Protein AF-A0A5B9QKS2-F1 (afdb_monomer)

Solvent-accessible surface area (backbone atoms only — not comparable to full-atom values): 16688 Å² total; per-residue (Å²): 134,86,84,87,85,91,84,91,89,84,86,89,92,81,67,73,74,62,50,60,62,51,49,58,59,48,53,62,52,48,55,56,52,52,51,52,52,51,53,55,52,51,51,56,53,56,58,60,70,71,67,71,75,74,74,79,70,80,70,85,58,66,50,71,68,55,51,29,37,68,62,39,48,95,36,53,29,68,69,48,40,52,54,51,54,52,52,52,50,47,53,57,47,54,50,49,34,73,76,52,72,55,50,71,70,50,49,50,53,38,55,52,27,42,53,45,41,55,48,54,51,51,56,54,48,47,59,50,52,52,55,40,68,75,40,43,78,42,77,83,55,48,64,57,52,56,61,69,46,44,64,58,40,51,42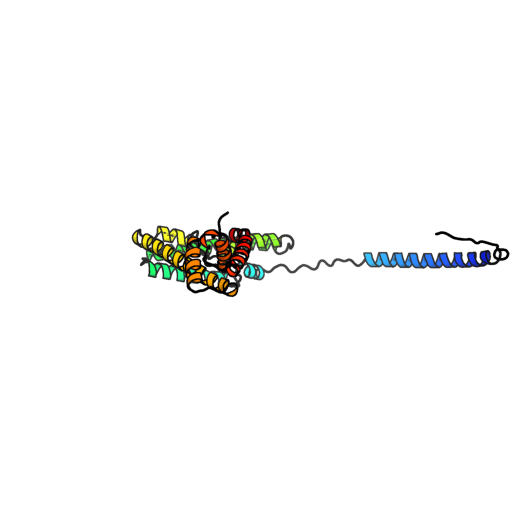,60,73,75,42,72,74,38,86,86,24,50,28,41,49,45,45,72,67,64,45,51,77,67,42,45,53,50,53,51,54,52,50,51,56,50,21,52,54,43,29,56,49,51,50,54,54,43,48,59,62,47,42,77,79,44,84,67,55,74,67,42,48,51,54,52,47,59,54,47,57,75,60,47,58,76,49,84,70,93,52,98,56,53,56,57,53,46,34,30,40,55,47,68,57,56,73,81,80,46,62,88,60,50,56,74,69,52,42,60,48,48,53,56,48,18,57,54,12,60,71,37,51,70,58,36,39,75,69,69,75,46,81,135

Organism: NCBI:txid980254

Secondary structure (DSSP, 8-state):
-------------S-HHHHHHHHHHHHHHHHHHHHHHHHHHHHHHHHHHTT-------PPPPPHHHHHHHHHGGG-SHHHHHHHHHHHHHHHHHHHHHHHT--HHHHHHHHHHHHHHHHHHHHHHHHHHHHHHHHTT-TTTHHHHHHHHHHHHHHHHH-TTSTTSHHHHHHHHHS-HHHHHHHHHHHHHHHHHHHHHHHHHHHHHHHTTS---HHHHHHHHHHHHHH--------TTHHHHHHHHHTTS-HHHHTTTS-HHHHHHHHHHHHHHHHTHHHHHHTTSS--

Foldseek 3Di:
DDDDDDDDDDDDDDPPPVCVVVVVVVVVVVVVVVVVVVVVVVVVVVVVVPPPPVVVPQPDFDDLLNVQCLQVPVLSGDVSLLVVLLVVLVVVLVVLCVQQVDDPVLSVLLNVQSVVLSVVLVVLVVVLSVVCVVCRRPPVCVVVSSVSSVVSSLCVVQPSCACPGSSNVSVCVSDDPVSNVSVVVVLQVVLLVVLLVLLVVLLVVLCVQAPADPQLSVLVSVQLSVQRPSPSTPDPCSNLVSLCSLLVDDLVSCVVSDDPVNSVSSVVSNVVSVVCPVVCCVSVNDDD

Sequence (288 aa):
MKPNPIASLANAGVATTFVATVARRWAQRGLHALASVATCLATLFIANVAYSEVVARAQPAISERQFDSWMFQTAQNEAGCRKRLAAQLGVLLDEAVRDHDLTESQQQQLQLAGRGDVKRYFDQVAIRRDRFNELRYDRQKMNEIFQDIQPLQQRLNQGLFDEQSLFHKVLQQTLTDQQRKSYQREAELRAERRAVAAVRVAMVEFEHMIPLTHEQRERLSALLLKYAPPAKIASGYLKYLMHYRMSQIDESEIDGLFDEAQHEAFKKYAQQGRGYIAFLRQQGLIDE

pLDDT: mean 85.61, std 17.68, range [36.59, 98.62]

Mean predicted aligned error: 10.6 Å

Radius of gyration: 38.59 Å; Cα contacts (8 Å, |Δi|>4): 186; chains: 1; bounding box: 65×106×85 Å

Structure (mmCIF, N/CA/C/O backbone):
data_AF-A0A5B9QKS2-F1
#
_entry.id   AF-A0A5B9QKS2-F1
#
loop_
_atom_site.group_PDB
_atom_site.id
_atom_site.type_symbol
_atom_site.label_atom_id
_atom_site.label_alt_id
_atom_site.label_comp_id
_atom_site.label_asym_id
_atom_site.label_entity_id
_atom_site.label_seq_id
_atom_site.pdbx_PDB_ins_code
_atom_site.Cartn_x
_atom_site.Cartn_y
_atom_site.Cartn_z
_atom_site.occupancy
_atom_site.B_iso_or_equiv
_atom_site.auth_seq_id
_atom_site.auth_comp_id
_atom_site.auth_asym_id
_atom_site.auth_atom_id
_atom_site.pdbx_PDB_model_num
ATOM 1 N N . MET A 1 1 ? -45.599 -71.156 -9.611 1.00 36.59 1 MET A N 1
ATOM 2 C CA . MET A 1 1 ? -45.872 -72.463 -10.256 1.00 36.59 1 MET A CA 1
ATOM 3 C C . MET A 1 1 ? -45.107 -72.545 -11.578 1.00 36.59 1 MET A C 1
ATOM 5 O O . MET A 1 1 ? -44.802 -71.503 -12.139 1.00 36.59 1 MET A O 1
ATOM 9 N N . LYS A 1 2 ? -44.787 -73.758 -12.047 1.00 43.81 2 LYS A N 1
ATOM 10 C CA . LYS A 1 2 ? -44.460 -74.091 -13.460 1.00 43.81 2 LYS A CA 1
ATOM 11 C C . LYS A 1 2 ? -45.801 -74.313 -14.230 1.00 43.81 2 LYS A C 1
ATOM 13 O O . LYS A 1 2 ? -46.794 -74.443 -13.511 1.00 43.81 2 LYS A O 1
ATOM 18 N N . PRO A 1 3 ? -45.893 -74.385 -15.588 1.00 46.91 3 PRO A N 1
ATOM 19 C CA . PRO A 1 3 ? -44.881 -74.967 -16.488 1.00 46.91 3 PRO A CA 1
ATOM 20 C C . PRO A 1 3 ? -44.687 -74.380 -17.919 1.00 46.91 3 PRO A C 1
ATOM 22 O O . PRO A 1 3 ? -45.352 -73.451 -18.357 1.00 46.91 3 PRO A O 1
ATOM 25 N N . ASN A 1 4 ? -43.730 -75.014 -18.612 1.00 45.09 4 ASN A N 1
ATOM 26 C CA . ASN A 1 4 ? -43.465 -75.110 -20.070 1.00 45.09 4 ASN A CA 1
ATOM 27 C C . ASN A 1 4 ? -44.588 -75.933 -20.796 1.00 45.09 4 ASN A C 1
ATOM 29 O O . ASN A 1 4 ? -45.398 -76.477 -20.037 1.00 45.09 4 ASN A O 1
ATOM 33 N N . PRO A 1 5 ? -44.659 -76.147 -22.156 1.00 56.19 5 PRO A N 1
ATOM 34 C CA . PRO A 1 5 ? -43.577 -76.770 -22.979 1.00 56.19 5 PRO A CA 1
ATOM 35 C C . PRO A 1 5 ? -43.542 -76.622 -24.553 1.00 56.19 5 PRO A C 1
ATOM 37 O O . PRO A 1 5 ? -44.471 -76.117 -25.165 1.00 56.19 5 PRO A O 1
ATOM 40 N N . ILE A 1 6 ? -42.442 -77.129 -25.172 1.00 42.03 6 ILE A N 1
ATOM 41 C CA . ILE A 1 6 ? -42.246 -77.935 -26.440 1.00 42.03 6 ILE A CA 1
ATOM 42 C C . ILE A 1 6 ? -43.207 -77.689 -27.647 1.00 42.03 6 ILE A C 1
ATOM 44 O O . ILE A 1 6 ? -44.414 -77.792 -27.481 1.00 42.03 6 ILE A O 1
ATOM 48 N N . ALA A 1 7 ? -42.764 -77.427 -28.899 1.00 41.84 7 ALA A N 1
ATOM 49 C CA . ALA A 1 7 ? -42.033 -78.310 -29.862 1.00 41.84 7 ALA A CA 1
ATOM 50 C C . ALA A 1 7 ? -41.128 -77.520 -30.884 1.00 41.84 7 ALA A C 1
ATOM 52 O O . ALA A 1 7 ? -41.032 -76.307 -30.736 1.00 41.84 7 ALA A O 1
ATOM 53 N N . SER A 1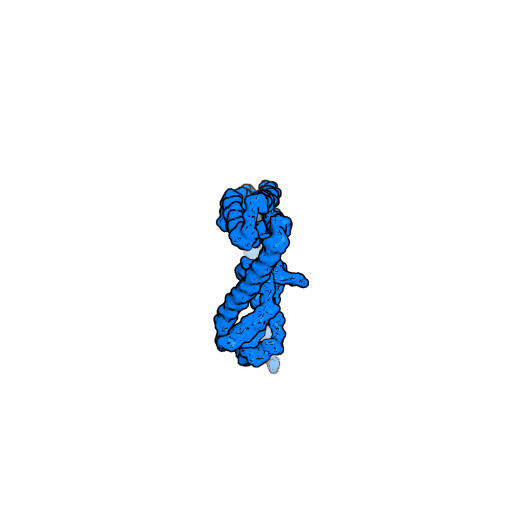 8 ? -40.333 -78.033 -31.862 1.00 41.44 8 SER A N 1
ATOM 54 C CA . SER A 1 8 ? -40.223 -79.305 -32.655 1.00 41.44 8 SER A CA 1
ATOM 55 C C . SER A 1 8 ? -41.269 -79.445 -33.806 1.00 41.44 8 SER A C 1
ATOM 57 O O . SER A 1 8 ? -42.393 -79.011 -33.591 1.00 41.44 8 SER A O 1
ATOM 59 N N . LEU A 1 9 ? -41.069 -79.951 -35.054 1.00 40.62 9 LEU A N 1
ATOM 60 C CA . LEU A 1 9 ? -40.010 -80.526 -35.963 1.00 40.62 9 LEU A CA 1
ATOM 61 C C . LEU A 1 9 ? -40.551 -80.386 -37.446 1.00 40.62 9 LEU A C 1
ATOM 63 O O . LEU A 1 9 ? -41.729 -80.071 -37.577 1.00 40.62 9 LEU A O 1
ATOM 67 N N . ALA A 1 10 ? -39.923 -80.666 -38.616 1.00 43.66 10 ALA A N 1
ATOM 68 C CA . ALA A 1 10 ? -38.542 -80.742 -39.165 1.00 43.66 10 ALA A CA 1
ATOM 69 C C . ALA A 1 10 ? -38.567 -80.963 -40.727 1.00 43.66 10 ALA A C 1
ATOM 71 O O . ALA A 1 10 ? -39.633 -81.225 -41.273 1.00 43.66 10 ALA A O 1
ATOM 72 N N . ASN A 1 11 ? -37.397 -80.950 -41.410 1.00 46.69 11 ASN A N 1
ATOM 73 C CA . ASN A 1 11 ? -37.109 -81.233 -42.855 1.00 46.69 11 ASN A CA 1
ATOM 74 C C . ASN A 1 11 ? -37.693 -80.259 -43.921 1.00 46.69 11 ASN A C 1
ATOM 76 O O . ASN A 1 11 ? -38.823 -79.814 -43.797 1.00 46.69 11 ASN A O 1
ATOM 80 N N . ALA A 1 12 ? -37.006 -79.783 -44.980 1.00 45.06 12 ALA A N 1
ATOM 81 C CA . ALA A 1 12 ? -35.846 -80.202 -45.807 1.00 45.06 12 ALA A CA 1
ATOM 82 C C . ALA A 1 12 ? -36.175 -81.153 -46.987 1.00 45.06 12 ALA A C 1
ATOM 84 O O . ALA A 1 12 ? -36.818 -82.176 -46.788 1.00 45.06 12 ALA A O 1
ATOM 85 N N . GLY A 1 13 ? -35.702 -80.836 -48.213 1.00 44.88 13 GLY A N 1
ATOM 86 C CA . GLY A 1 13 ? -35.860 -81.743 -49.371 1.00 44.88 13 GLY A CA 1
ATOM 87 C C . GLY A 1 13 ? -35.518 -81.257 -50.799 1.00 44.88 13 GLY A C 1
ATOM 88 O O . GLY A 1 13 ? -35.236 -82.106 -51.634 1.00 44.88 13 GLY A O 1
ATOM 89 N N . VAL A 1 14 ? -35.523 -79.948 -51.125 1.00 49.78 14 VAL A N 1
ATOM 90 C CA . VAL A 1 14 ? -35.455 -79.484 -52.550 1.00 49.78 14 VAL A CA 1
ATOM 91 C C . VAL A 1 14 ? -34.399 -78.388 -52.836 1.00 49.78 14 VAL A C 1
ATOM 93 O O . VAL A 1 14 ? -34.196 -77.981 -53.975 1.00 49.78 14 VAL A O 1
ATOM 96 N N . ALA A 1 15 ? -33.689 -77.881 -51.824 1.00 51.97 15 ALA A N 1
ATOM 97 C CA . ALA A 1 15 ? -32.910 -76.637 -51.949 1.00 51.97 15 ALA A CA 1
ATOM 98 C C . ALA A 1 15 ? -31.537 -76.750 -52.660 1.00 51.97 15 ALA A C 1
ATOM 100 O O . ALA A 1 15 ? -30.933 -75.730 -52.998 1.00 51.97 15 ALA A O 1
ATOM 101 N N . THR A 1 16 ? -31.005 -77.955 -52.871 1.00 53.62 16 THR A N 1
ATOM 102 C CA . THR A 1 16 ? -29.564 -78.175 -53.114 1.00 53.62 16 THR A CA 1
ATOM 103 C C . THR A 1 16 ? -29.048 -77.660 -54.463 1.00 53.62 16 THR A C 1
ATOM 105 O O . THR A 1 16 ? -27.949 -77.109 -54.525 1.00 53.62 16 THR A O 1
ATOM 108 N N . THR A 1 17 ? -29.819 -77.792 -55.546 1.00 52.75 17 THR A N 1
ATOM 109 C CA . THR A 1 17 ? -29.323 -77.511 -56.911 1.00 52.75 17 THR A CA 1
ATOM 110 C C . THR A 1 17 ? -29.354 -76.023 -57.283 1.00 52.75 17 THR A C 1
ATOM 112 O O . THR A 1 17 ? -28.527 -75.561 -58.068 1.00 52.75 17 THR A O 1
ATOM 115 N N . PHE A 1 18 ? -30.277 -75.243 -56.710 1.00 55.69 18 PHE A N 1
ATOM 116 C CA . PHE A 1 18 ? -30.412 -73.812 -57.019 1.00 55.69 18 PHE A CA 1
ATOM 117 C C . PHE A 1 18 ? -29.340 -72.968 -56.309 1.00 55.69 18 PHE A C 1
ATOM 119 O O . PHE A 1 18 ? -28.757 -72.057 -56.903 1.00 55.69 18 PHE A O 1
ATOM 126 N N . VAL A 1 19 ? -29.017 -73.320 -55.057 1.00 55.06 19 VAL A N 1
ATOM 127 C CA . VAL A 1 19 ? -28.039 -72.605 -54.218 1.00 55.06 19 VAL A CA 1
ATOM 128 C C . VAL A 1 19 ? -26.643 -72.577 -54.853 1.00 55.06 19 VAL A C 1
ATOM 130 O O . VAL A 1 19 ? -25.999 -71.530 -54.840 1.00 55.06 19 VAL A O 1
ATOM 133 N N . ALA A 1 20 ? -26.188 -73.669 -55.478 1.00 56.50 20 ALA A N 1
ATOM 134 C CA . ALA A 1 20 ? -24.851 -73.749 -56.079 1.00 56.50 20 ALA A CA 1
ATOM 135 C C . ALA A 1 20 ? -24.623 -72.721 -57.211 1.00 56.50 20 ALA A C 1
ATOM 137 O O . ALA A 1 20 ? -23.571 -72.076 -57.279 1.00 56.50 20 ALA A O 1
ATOM 138 N N . THR A 1 21 ? -25.622 -72.524 -58.076 1.00 55.75 21 THR A N 1
ATOM 139 C CA . THR A 1 21 ? -25.552 -71.565 -59.192 1.00 55.75 21 THR A CA 1
ATOM 140 C C . THR A 1 21 ? -25.641 -70.117 -58.710 1.00 55.75 21 THR A C 1
ATOM 142 O O . THR A 1 21 ? -24.932 -69.246 -59.222 1.00 55.75 21 THR A O 1
ATOM 145 N N . VAL A 1 22 ? -26.463 -69.853 -57.688 1.00 57.94 22 VAL A N 1
ATOM 146 C CA . VAL A 1 22 ? -26.553 -68.529 -57.055 1.00 57.94 22 VAL A CA 1
ATOM 147 C C . VAL A 1 22 ? -25.236 -68.180 -56.349 1.00 57.94 22 VAL A C 1
ATOM 149 O O . VAL A 1 22 ? -24.701 -67.092 -56.570 1.00 57.94 22 VAL A O 1
ATOM 152 N N . ALA A 1 23 ? -24.659 -69.113 -55.585 1.00 56.38 23 ALA A N 1
ATOM 153 C CA . ALA A 1 23 ? -23.425 -68.903 -54.827 1.00 56.38 23 ALA A CA 1
ATOM 154 C C . ALA A 1 23 ? -22.240 -68.475 -55.713 1.00 56.38 23 ALA A C 1
ATOM 156 O O . ALA A 1 23 ? -21.544 -67.518 -55.374 1.00 56.38 23 ALA A O 1
ATOM 157 N N . ARG A 1 24 ? -22.041 -69.101 -56.886 1.00 56.91 24 ARG A N 1
ATOM 158 C CA . ARG A 1 24 ? -20.963 -68.700 -57.818 1.00 56.91 24 ARG A CA 1
ATOM 159 C C . ARG A 1 24 ? -21.129 -67.267 -58.343 1.00 56.91 24 ARG A C 1
ATOM 161 O O . ARG A 1 24 ? -20.146 -66.530 -58.403 1.00 56.91 24 ARG A O 1
ATOM 168 N N . ARG A 1 25 ? -22.357 -66.841 -58.670 1.00 56.81 25 ARG A N 1
ATOM 169 C CA . ARG A 1 25 ? -22.631 -65.458 -59.119 1.00 56.81 25 ARG A CA 1
ATOM 170 C C . ARG A 1 25 ? -22.483 -64.423 -57.999 1.00 56.81 25 ARG A C 1
ATOM 172 O O . ARG A 1 25 ? -22.071 -63.299 -58.283 1.00 56.81 25 ARG A O 1
ATOM 179 N N . TRP A 1 26 ? -22.769 -64.788 -56.749 1.00 55.62 26 TRP A N 1
ATOM 180 C CA . TRP A 1 26 ? -22.495 -63.927 -55.593 1.00 55.62 26 TRP A CA 1
ATOM 181 C C . TRP A 1 26 ? -20.996 -63.816 -55.294 1.00 55.62 26 TRP A C 1
ATOM 183 O O . TRP A 1 26 ? -20.513 -62.704 -55.102 1.00 55.62 26 TRP A O 1
ATOM 193 N N . ALA A 1 27 ? -20.239 -64.918 -55.350 1.00 56.94 27 ALA A N 1
ATOM 194 C CA . ALA A 1 27 ? -18.794 -64.911 -55.105 1.00 56.94 27 ALA A CA 1
ATOM 195 C C . ALA A 1 27 ? -18.030 -63.979 -56.068 1.00 56.94 27 ALA A C 1
ATOM 197 O O . ALA A 1 27 ? -17.244 -63.144 -55.620 1.00 56.94 27 ALA A O 1
ATOM 198 N N . GLN A 1 28 ? -18.307 -64.048 -57.379 1.00 56.44 28 GLN A N 1
ATOM 199 C CA . GLN A 1 28 ? -17.668 -63.151 -58.355 1.00 56.44 28 GLN A CA 1
ATOM 200 C C . GLN A 1 28 ? -18.046 -61.674 -58.153 1.00 56.44 28 GLN A C 1
ATOM 202 O O . GLN A 1 28 ? -17.193 -60.804 -58.309 1.00 56.44 28 GLN A O 1
ATOM 207 N N . ARG A 1 29 ? -19.295 -61.362 -57.775 1.00 55.97 29 ARG A N 1
ATOM 208 C CA . ARG A 1 29 ? -19.704 -59.970 -57.505 1.00 55.97 29 ARG A CA 1
ATOM 209 C C . ARG A 1 29 ? -19.127 -59.429 -56.193 1.00 55.97 29 ARG A C 1
ATOM 211 O O . ARG A 1 29 ? -18.728 -58.268 -56.154 1.00 55.97 29 ARG A O 1
ATOM 218 N N . GLY A 1 30 ? -19.020 -60.264 -55.159 1.00 55.62 30 GLY A N 1
ATOM 219 C CA . GLY A 1 30 ? -18.420 -59.896 -53.874 1.00 55.62 30 GLY A CA 1
ATOM 220 C C . GLY A 1 30 ? -16.944 -59.509 -53.991 1.00 55.62 30 GLY A C 1
ATOM 221 O O . GLY A 1 30 ? -16.542 -58.487 -53.443 1.00 55.62 30 GLY A O 1
ATOM 222 N N . LEU A 1 31 ? -16.154 -60.262 -54.764 1.00 53.59 31 LEU A N 1
ATOM 223 C CA . LEU A 1 31 ? -14.726 -59.980 -54.970 1.00 53.59 31 LEU A CA 1
ATOM 224 C C . LEU A 1 31 ? -14.468 -58.609 -55.620 1.00 53.59 31 LEU A C 1
ATOM 226 O O . LEU A 1 31 ? -13.621 -57.860 -55.137 1.00 53.59 31 LEU A O 1
ATOM 230 N N . HIS A 1 32 ? -15.228 -58.234 -56.655 1.00 52.47 32 HIS A N 1
ATOM 231 C CA . HIS A 1 32 ? -15.089 -56.908 -57.273 1.00 52.47 32 HIS A CA 1
ATOM 232 C C . HIS A 1 32 ? -15.596 -55.769 -56.372 1.00 52.47 32 HIS A C 1
ATOM 234 O O . HIS A 1 32 ? -14.988 -54.699 -56.349 1.00 52.47 32 HIS A O 1
ATOM 240 N N . ALA A 1 33 ? -16.665 -55.991 -55.598 1.00 54.38 33 ALA A N 1
ATOM 241 C CA . ALA A 1 33 ? -17.167 -54.998 -54.647 1.00 54.38 33 ALA A CA 1
ATOM 242 C C . ALA A 1 33 ? -16.167 -54.728 -53.506 1.00 54.38 33 ALA A C 1
ATOM 244 O O . ALA A 1 33 ? -15.885 -53.572 -53.197 1.00 54.38 33 ALA A O 1
ATOM 245 N N . LEU A 1 34 ? -15.585 -55.782 -52.923 1.00 51.22 34 LEU A N 1
ATOM 246 C CA . LEU A 1 34 ? -14.592 -55.663 -51.851 1.00 51.22 34 LEU A CA 1
ATOM 247 C C . LEU A 1 34 ? -13.286 -55.021 -52.337 1.00 51.22 34 LEU A C 1
ATOM 249 O O . LEU A 1 34 ? -12.741 -54.175 -51.633 1.00 51.22 34 LEU A O 1
ATOM 253 N N . ALA A 1 35 ? -12.823 -55.354 -53.548 1.00 53.78 35 ALA A N 1
ATOM 254 C CA . ALA A 1 35 ? -11.665 -54.695 -54.152 1.00 53.78 35 ALA A CA 1
ATOM 255 C C . ALA A 1 35 ? -11.899 -53.183 -54.326 1.00 53.78 35 ALA A C 1
ATOM 257 O O . ALA A 1 35 ? -11.070 -52.385 -53.896 1.00 53.78 35 ALA A O 1
ATOM 258 N N . SER A 1 36 ? -13.057 -52.787 -54.872 1.00 54.53 36 SER A N 1
ATOM 259 C CA . SER A 1 36 ? -13.436 -51.376 -55.047 1.00 54.53 36 SER A CA 1
ATOM 260 C C . SER A 1 36 ? -13.441 -50.602 -53.720 1.00 54.53 36 SER A C 1
ATOM 262 O O . SER A 1 36 ? -12.798 -49.558 -53.602 1.00 54.53 36 SER A O 1
ATOM 264 N N . VAL A 1 37 ? -14.087 -51.149 -52.682 1.00 55.91 37 VAL A N 1
ATOM 265 C CA . VAL A 1 37 ? -14.148 -50.514 -51.353 1.00 55.91 37 VAL A CA 1
ATOM 266 C C . VAL A 1 37 ? -12.760 -50.411 -50.712 1.00 55.91 37 VAL A C 1
ATOM 268 O O . VAL A 1 37 ? -12.429 -49.365 -50.155 1.00 55.91 37 VAL A O 1
ATOM 271 N N . ALA A 1 38 ? -11.918 -51.444 -50.828 1.00 56.16 38 ALA A N 1
ATOM 272 C CA . ALA A 1 38 ? -10.551 -51.411 -50.310 1.00 56.16 38 ALA A CA 1
ATOM 273 C C . ALA A 1 38 ? -9.690 -50.338 -51.003 1.00 56.16 38 ALA A C 1
ATOM 275 O O . ALA A 1 38 ? -8.974 -49.601 -50.325 1.00 56.16 38 ALA A O 1
ATOM 276 N N . THR A 1 39 ? -9.793 -50.190 -52.330 1.00 52.81 39 THR A N 1
ATOM 277 C CA . THR A 1 39 ? -9.071 -49.139 -53.067 1.00 52.81 39 THR A CA 1
ATOM 278 C C . THR A 1 39 ? -9.557 -47.738 -52.685 1.00 52.81 39 THR A C 1
ATOM 280 O O . THR A 1 39 ? -8.727 -46.863 -52.449 1.00 52.81 39 THR A O 1
ATOM 283 N N . CYS A 1 40 ? -10.871 -47.520 -52.547 1.00 52.12 40 CYS A N 1
ATOM 284 C CA . CYS A 1 40 ? -11.420 -46.230 -52.109 1.00 52.12 40 CYS A CA 1
ATOM 285 C C . CYS A 1 40 ? -11.041 -45.866 -50.663 1.00 52.12 40 CYS A C 1
ATOM 287 O O . CYS A 1 40 ? -10.771 -44.702 -50.377 1.00 52.12 40 CYS A O 1
ATOM 289 N N . LEU A 1 41 ? -10.989 -46.836 -49.744 1.00 49.53 41 LEU A N 1
ATOM 290 C CA . LEU A 1 41 ? -10.539 -46.586 -48.371 1.00 49.53 41 LEU A CA 1
ATOM 291 C C . LEU A 1 41 ? -9.035 -46.282 -48.309 1.00 49.53 41 LEU A C 1
ATOM 293 O O . LEU A 1 41 ? -8.632 -45.385 -47.571 1.00 49.53 41 LEU A O 1
ATOM 297 N N . ALA A 1 42 ? -8.214 -46.961 -49.117 1.00 52.00 42 ALA A N 1
ATOM 298 C CA . ALA A 1 42 ? -6.784 -46.675 -49.211 1.00 52.00 42 ALA A CA 1
ATOM 299 C C . ALA A 1 42 ? -6.510 -45.255 -49.743 1.00 52.00 42 ALA A C 1
ATOM 301 O O . ALA A 1 42 ? -5.694 -44.534 -49.166 1.00 52.00 42 ALA A O 1
ATOM 302 N N . THR A 1 43 ? -7.217 -44.808 -50.790 1.00 50.41 43 THR A N 1
ATOM 303 C CA . THR A 1 43 ? -7.055 -43.439 -51.309 1.00 50.41 43 THR A CA 1
ATOM 304 C C . THR A 1 43 ? -7.582 -42.377 -50.344 1.00 50.41 43 THR A C 1
ATOM 306 O O . THR A 1 43 ? -6.937 -41.341 -50.195 1.00 50.41 43 THR A O 1
ATOM 309 N N . LEU A 1 44 ? -8.677 -42.636 -49.616 1.00 47.88 44 LEU A N 1
ATOM 310 C CA . LEU A 1 44 ? -9.174 -41.737 -48.563 1.00 47.88 44 LEU A CA 1
ATOM 311 C C . LEU A 1 44 ? -8.218 -41.616 -47.365 1.00 47.88 44 LEU A C 1
ATOM 313 O O . LEU A 1 44 ? -8.134 -40.542 -46.766 1.00 47.88 44 LEU A O 1
ATOM 317 N N . PHE A 1 45 ? -7.469 -42.670 -47.024 1.00 46.84 45 PHE A N 1
ATOM 318 C CA . PHE A 1 45 ? -6.438 -42.591 -45.984 1.00 46.84 45 PHE A CA 1
ATOM 319 C C . PHE A 1 45 ? -5.217 -41.787 -46.453 1.00 46.84 45 PHE A C 1
ATOM 321 O O . PHE A 1 45 ? -4.771 -40.883 -45.749 1.00 46.84 45 PHE A O 1
ATOM 328 N N . ILE A 1 46 ? -4.719 -42.052 -47.666 1.00 50.22 46 ILE A N 1
ATOM 329 C CA . ILE A 1 46 ? -3.570 -41.330 -48.241 1.00 50.22 46 ILE A CA 1
ATOM 330 C C . ILE A 1 46 ? -3.893 -39.834 -48.424 1.00 50.22 46 ILE A C 1
ATOM 332 O O . ILE A 1 46 ? -3.064 -38.986 -48.096 1.00 50.22 46 ILE A O 1
ATOM 336 N N . ALA A 1 47 ? -5.111 -39.494 -48.860 1.00 48.97 47 ALA A N 1
ATOM 337 C CA . ALA A 1 47 ? -5.546 -38.106 -49.024 1.00 48.97 47 ALA A CA 1
ATOM 338 C C . ALA A 1 47 ? -5.614 -37.317 -47.699 1.00 48.97 47 ALA A C 1
ATOM 340 O O . ALA A 1 47 ? -5.324 -36.123 -47.694 1.00 48.97 47 ALA A O 1
ATOM 341 N N . ASN A 1 48 ? -5.954 -37.964 -46.576 1.00 49.91 48 ASN A N 1
ATOM 342 C CA . ASN A 1 48 ? -5.991 -37.304 -45.263 1.00 49.91 48 ASN A CA 1
ATOM 343 C C . ASN A 1 48 ? -4.595 -37.086 -44.656 1.00 49.91 48 ASN A C 1
ATOM 345 O O . ASN A 1 48 ? -4.379 -36.085 -43.978 1.00 49.91 48 ASN A O 1
ATOM 349 N N . VAL A 1 49 ? -3.633 -37.980 -44.914 1.00 52.62 49 VAL A N 1
ATOM 350 C CA . VAL A 1 49 ? -2.250 -37.832 -44.415 1.00 52.62 49 VAL A CA 1
ATOM 351 C C . VAL A 1 49 ? -1.500 -36.697 -45.132 1.00 52.62 49 VAL A C 1
ATOM 353 O O . VAL A 1 49 ? -0.607 -36.086 -44.552 1.00 52.62 49 VAL A O 1
ATOM 356 N N . ALA A 1 50 ? -1.882 -36.366 -46.368 1.00 52.00 50 ALA A N 1
ATOM 357 C CA . ALA A 1 50 ? -1.200 -35.363 -47.190 1.00 52.00 50 ALA A CA 1
ATOM 358 C C . ALA A 1 50 ? -1.543 -33.891 -46.866 1.00 52.00 50 ALA A C 1
ATOM 360 O O . ALA A 1 50 ? -0.892 -33.002 -47.407 1.00 52.00 50 ALA A O 1
ATOM 361 N N . TYR A 1 51 ? -2.546 -33.612 -46.021 1.00 52.50 51 TYR A N 1
ATOM 362 C CA . TYR A 1 51 ? -3.082 -32.250 -45.827 1.00 52.50 51 TYR A CA 1
ATOM 363 C C . TYR A 1 51 ? -2.880 -31.634 -44.434 1.00 52.50 51 TYR A C 1
ATOM 365 O O . TYR A 1 51 ? -3.460 -30.593 -44.126 1.00 52.50 51 TYR A O 1
ATOM 373 N N . SER A 1 52 ? -1.994 -32.206 -43.613 1.00 56.31 52 SER A N 1
ATOM 374 C CA . SER A 1 52 ? -1.476 -31.544 -42.409 1.00 56.31 52 SER A CA 1
ATOM 375 C C . SER A 1 52 ? -0.127 -30.856 -42.655 1.00 56.31 52 SER A C 1
ATOM 377 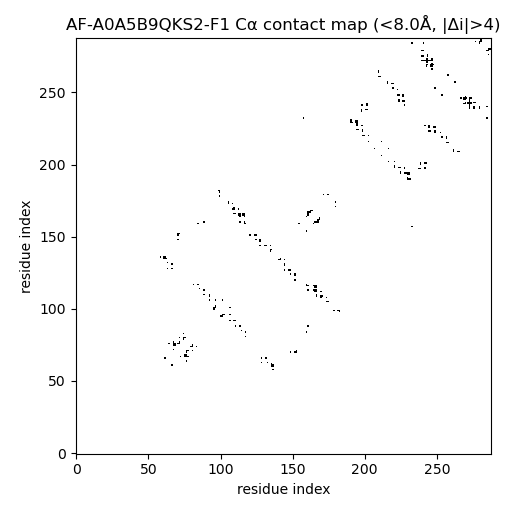O O . SER A 1 52 ? 0.798 -30.995 -41.851 1.00 56.31 52 SER A O 1
ATOM 379 N N . GLU A 1 53 ? -0.014 -30.066 -43.730 1.00 60.34 53 GLU A N 1
ATOM 380 C CA . GLU A 1 53 ? 0.934 -28.948 -43.725 1.00 60.34 53 GLU A CA 1
ATOM 381 C C . GLU A 1 53 ? 0.489 -27.973 -42.630 1.00 60.34 53 GLU A C 1
ATOM 383 O O . GLU A 1 53 ? -0.345 -27.086 -42.832 1.00 60.34 53 GLU A O 1
ATOM 388 N N . VAL A 1 54 ? 1.031 -28.162 -41.425 1.00 61.78 54 VAL A N 1
ATOM 389 C CA . VAL A 1 54 ? 0.887 -27.210 -40.327 1.00 61.78 54 VAL A CA 1
ATOM 390 C C . VAL A 1 54 ? 1.704 -25.980 -40.704 1.00 61.78 54 VAL A C 1
ATOM 392 O O . VAL A 1 54 ? 2.857 -25.834 -40.303 1.00 61.78 54 VAL A O 1
ATOM 395 N N . VAL A 1 55 ? 1.098 -25.100 -41.508 1.00 68.94 55 VAL A N 1
ATOM 396 C CA . VAL A 1 55 ? 1.640 -23.781 -41.835 1.00 68.94 55 VAL A CA 1
ATOM 397 C C . VAL A 1 55 ? 1.909 -23.083 -40.511 1.00 68.94 55 VAL A C 1
ATOM 399 O O . VAL A 1 55 ? 0.980 -22.643 -39.827 1.00 68.94 55 VAL A O 1
ATOM 402 N N . ALA A 1 56 ? 3.186 -23.030 -40.133 1.00 71.62 56 ALA A N 1
ATOM 403 C CA . ALA A 1 56 ? 3.655 -22.491 -38.869 1.00 71.62 56 ALA A CA 1
ATOM 404 C C . ALA A 1 56 ? 3.477 -20.969 -38.878 1.00 71.62 56 ALA A C 1
ATOM 406 O O . ALA A 1 56 ? 4.413 -20.210 -39.118 1.00 71.62 56 ALA A O 1
ATOM 407 N N . ARG A 1 57 ? 2.231 -20.525 -38.667 1.00 76.44 57 ARG A N 1
ATOM 408 C CA . ARG A 1 57 ? 1.848 -19.114 -38.609 1.00 76.44 57 ARG A CA 1
ATOM 409 C C . ARG A 1 57 ? 2.711 -18.446 -37.550 1.00 76.44 57 ARG A C 1
ATOM 411 O O . ARG A 1 57 ? 2.496 -18.682 -36.360 1.00 76.44 57 ARG A O 1
ATOM 418 N N . ALA A 1 58 ? 3.668 -17.634 -38.000 1.00 77.19 58 ALA A N 1
ATOM 419 C CA . ALA A 1 58 ? 4.548 -16.858 -37.142 1.00 77.19 58 ALA A CA 1
ATOM 420 C C . ALA A 1 58 ? 3.682 -16.094 -36.136 1.00 77.19 58 ALA A C 1
ATOM 422 O O . ALA A 1 58 ? 2.897 -15.218 -36.507 1.00 77.19 58 ALA A O 1
ATOM 423 N N . GLN A 1 59 ? 3.736 -16.514 -34.873 1.00 78.31 59 GLN A N 1
ATOM 424 C CA . GLN A 1 59 ? 2.832 -15.981 -33.868 1.00 78.31 59 GLN A CA 1
ATOM 425 C C . GLN A 1 59 ? 3.243 -14.533 -33.582 1.00 78.31 59 GLN A C 1
ATOM 427 O O . GLN A 1 59 ? 4.439 -14.272 -33.442 1.00 78.31 59 GLN A O 1
ATOM 432 N N . PRO A 1 60 ? 2.292 -13.582 -33.515 1.00 83.50 60 PRO A N 1
ATOM 433 C CA . PRO A 1 60 ? 2.632 -12.184 -33.304 1.00 83.50 60 PRO A CA 1
ATOM 434 C C . PRO A 1 60 ? 3.364 -12.042 -31.969 1.00 83.50 60 PRO A C 1
ATOM 436 O O . PRO A 1 60 ? 2.826 -12.403 -30.918 1.00 83.50 60 PRO A O 1
ATOM 439 N N . ALA A 1 61 ? 4.601 -11.551 -32.044 1.00 90.50 61 ALA A N 1
ATOM 440 C CA . ALA A 1 61 ? 5.427 -11.271 -30.882 1.00 90.50 61 ALA A CA 1
ATOM 441 C C . ALA A 1 61 ? 4.771 -10.185 -30.025 1.00 90.50 61 ALA A C 1
ATOM 443 O O . ALA A 1 61 ? 4.127 -9.263 -30.536 1.00 90.50 61 ALA A O 1
ATOM 444 N N . ILE A 1 62 ? 4.941 -10.288 -28.712 1.00 92.25 62 ILE A N 1
ATOM 445 C CA . ILE A 1 62 ? 4.365 -9.313 -27.789 1.00 92.25 62 ILE A CA 1
ATOM 446 C C . ILE A 1 62 ? 5.168 -8.013 -27.906 1.00 92.25 62 ILE A C 1
ATOM 448 O O . ILE A 1 62 ? 6.393 -8.017 -27.807 1.00 92.25 62 ILE A O 1
ATOM 452 N N . SER A 1 63 ? 4.482 -6.896 -28.155 1.00 95.50 63 SER A N 1
ATOM 453 C CA . SER A 1 63 ? 5.140 -5.594 -28.316 1.00 95.50 63 SER A CA 1
ATOM 454 C C . SER A 1 63 ? 5.605 -5.011 -26.978 1.00 95.50 63 SER A C 1
ATOM 456 O O . SER A 1 63 ? 4.986 -5.235 -25.939 1.00 95.50 63 SER A O 1
ATOM 458 N N . GLU A 1 64 ? 6.638 -4.170 -27.004 1.00 96.00 64 GLU A N 1
ATOM 459 C CA . GLU A 1 64 ? 7.114 -3.435 -25.820 1.00 96.00 64 GLU A CA 1
ATOM 460 C C . GLU A 1 64 ? 6.023 -2.527 -25.220 1.00 96.00 64 GLU A C 1
ATOM 462 O O . GLU A 1 64 ? 5.918 -2.402 -24.004 1.00 96.00 64 GLU A O 1
ATOM 467 N N . ARG A 1 65 ? 5.111 -1.993 -26.049 1.00 96.31 65 ARG A N 1
ATOM 468 C CA . ARG A 1 65 ? 3.913 -1.270 -25.582 1.00 96.31 65 ARG A CA 1
ATOM 469 C C . ARG A 1 65 ? 2.976 -2.157 -24.750 1.00 96.31 65 ARG A C 1
ATOM 471 O O . ARG A 1 65 ? 2.316 -1.660 -23.840 1.00 96.31 65 ARG A O 1
ATOM 478 N N . GLN A 1 66 ? 2.907 -3.456 -25.046 1.00 95.19 66 GLN A N 1
ATOM 479 C CA . GLN A 1 66 ? 2.114 -4.406 -24.267 1.00 95.19 66 GLN A CA 1
ATOM 480 C C . GLN A 1 66 ? 2.772 -4.683 -22.907 1.00 95.19 66 GLN A C 1
ATOM 482 O O . GLN A 1 66 ? 2.066 -4.657 -21.898 1.00 95.19 66 GLN A O 1
ATOM 487 N N . PHE A 1 67 ? 4.103 -4.840 -22.863 1.00 96.38 67 PHE A N 1
ATOM 488 C CA . PHE A 1 67 ? 4.870 -4.905 -21.610 1.00 96.38 67 PHE A CA 1
ATOM 489 C C . PHE A 1 67 ? 4.650 -3.650 -20.752 1.00 96.38 67 PHE A C 1
ATOM 491 O O . PHE A 1 67 ? 4.282 -3.770 -19.586 1.00 96.38 67 PHE A O 1
ATOM 498 N N . ASP A 1 68 ? 4.764 -2.451 -21.333 1.00 97.44 68 ASP A N 1
ATOM 499 C CA . ASP A 1 68 ? 4.508 -1.183 -20.634 1.00 97.44 68 ASP A CA 1
ATOM 500 C C . ASP A 1 68 ? 3.074 -1.104 -20.078 1.00 97.44 68 ASP A C 1
ATOM 502 O O . ASP A 1 68 ? 2.873 -0.666 -18.944 1.00 97.44 68 ASP A O 1
ATOM 506 N N . SER A 1 69 ? 2.074 -1.588 -20.826 1.00 95.69 69 SER A N 1
ATOM 507 C CA . SER A 1 69 ? 0.682 -1.619 -20.351 1.00 95.69 69 SER A CA 1
ATOM 508 C C . SER A 1 69 ? 0.475 -2.565 -19.160 1.00 95.69 69 SER A C 1
ATOM 510 O O . SER A 1 69 ? -0.296 -2.246 -18.253 1.00 95.69 69 SER A O 1
ATOM 512 N N . TRP A 1 70 ? 1.198 -3.692 -19.112 1.00 95.12 70 TRP A N 1
ATOM 513 C CA . TRP A 1 70 ? 1.204 -4.587 -17.955 1.00 95.12 70 TRP A CA 1
ATOM 514 C C . TRP A 1 70 ? 1.951 -3.957 -16.776 1.00 95.12 70 TRP A C 1
ATOM 516 O O . TRP A 1 70 ? 1.440 -3.959 -15.658 1.00 95.12 70 TRP A O 1
ATOM 526 N N . MET A 1 71 ? 3.138 -3.396 -17.012 1.00 97.06 71 MET A N 1
ATOM 527 C CA . MET A 1 71 ? 4.014 -2.856 -15.970 1.00 97.06 71 MET A CA 1
ATOM 528 C C . MET A 1 71 ? 3.423 -1.616 -15.284 1.00 97.06 71 MET A C 1
ATOM 530 O O . MET A 1 71 ? 3.476 -1.496 -14.062 1.00 97.06 71 MET A O 1
ATOM 534 N N . PHE A 1 72 ? 2.846 -0.691 -16.057 1.00 96.38 72 PHE A N 1
ATOM 535 C CA . PHE A 1 72 ? 2.451 0.635 -15.566 1.00 96.38 72 PHE A CA 1
ATOM 536 C C . PHE A 1 72 ? 0.941 0.830 -15.400 1.00 96.38 72 PHE A C 1
ATOM 538 O O . PHE A 1 72 ? 0.529 1.825 -14.797 1.00 96.38 72 PHE A O 1
ATOM 545 N N . GLN A 1 73 ? 0.121 -0.109 -15.888 1.00 91.62 73 GLN A N 1
ATOM 546 C CA . GLN A 1 73 ? -1.331 -0.167 -15.686 1.00 91.62 73 GLN A CA 1
ATOM 547 C C . GLN A 1 73 ? -2.010 1.198 -15.943 1.00 91.62 73 GLN A C 1
ATOM 549 O O . GLN A 1 73 ? -2.069 1.675 -17.077 1.00 91.62 73 GLN A O 1
ATOM 554 N N . THR A 1 74 ? -2.471 1.872 -14.885 1.00 90.56 74 THR A N 1
ATOM 555 C CA . THR A 1 74 ? -3.153 3.177 -14.931 1.00 90.56 74 THR A CA 1
ATOM 556 C C . THR A 1 74 ? -2.303 4.331 -15.472 1.00 90.56 74 THR A C 1
ATOM 558 O O . THR A 1 74 ? -2.863 5.335 -15.903 1.00 90.56 74 THR A O 1
ATOM 561 N N . ALA A 1 75 ? -0.972 4.214 -15.485 1.00 93.56 75 ALA A N 1
ATOM 562 C CA . ALA A 1 75 ? -0.072 5.235 -16.028 1.00 93.56 75 ALA A CA 1
ATOM 563 C C . ALA A 1 75 ? 0.258 5.055 -17.528 1.00 93.56 75 ALA A C 1
ATOM 565 O O . ALA A 1 75 ? 0.954 5.898 -18.090 1.00 93.56 75 ALA A O 1
ATOM 566 N N . GLN A 1 76 ? -0.261 3.997 -18.172 1.00 89.81 76 GLN A N 1
ATOM 567 C CA . GLN A 1 76 ? -0.151 3.639 -19.602 1.00 89.81 76 GLN A CA 1
ATOM 568 C C . GLN A 1 76 ? 1.255 3.357 -20.169 1.00 89.81 76 GLN A C 1
ATOM 570 O O . GLN A 1 76 ? 1.375 2.517 -21.057 1.00 89.81 76 GLN A O 1
ATOM 575 N N . ASN A 1 77 ? 2.293 4.066 -19.724 1.00 96.06 77 ASN A N 1
ATOM 576 C CA . ASN A 1 77 ? 3.676 3.928 -20.182 1.00 96.06 77 ASN A CA 1
ATOM 577 C C . ASN A 1 77 ? 4.674 4.466 -19.141 1.00 96.06 77 ASN A C 1
ATOM 579 O O . ASN A 1 77 ? 4.300 5.138 -18.173 1.00 96.06 77 ASN A O 1
ATOM 583 N N . GLU A 1 78 ? 5.960 4.208 -19.375 1.00 97.38 78 GLU A N 1
ATOM 584 C CA . GLU A 1 78 ? 7.055 4.644 -18.506 1.00 97.38 78 GLU A CA 1
ATOM 585 C C . GLU A 1 78 ? 7.065 6.159 -18.221 1.00 97.38 78 GLU A C 1
ATOM 587 O O . GLU A 1 78 ? 7.221 6.566 -17.068 1.00 97.38 78 GLU A O 1
ATOM 592 N N . ALA A 1 79 ? 6.879 7.011 -19.234 1.00 97.69 79 ALA A N 1
ATOM 593 C CA . ALA A 1 79 ? 6.944 8.466 -19.069 1.00 97.69 79 ALA A CA 1
ATOM 594 C C . ALA A 1 79 ? 5.783 9.003 -18.212 1.00 97.69 79 ALA A C 1
ATOM 596 O O . ALA A 1 79 ? 5.991 9.845 -17.331 1.00 97.69 79 ALA A O 1
ATOM 597 N N . GLY A 1 80 ? 4.575 8.464 -18.405 1.00 97.44 80 GLY A N 1
ATOM 598 C CA . GLY A 1 80 ? 3.419 8.724 -17.545 1.00 97.44 80 GLY A CA 1
ATOM 599 C C . GLY A 1 80 ? 3.668 8.285 -16.100 1.00 97.44 80 GLY A C 1
ATOM 600 O O . GLY A 1 80 ? 3.386 9.037 -15.164 1.00 97.44 80 GLY A O 1
ATOM 601 N N . CYS A 1 81 ? 4.282 7.114 -15.905 1.00 97.75 81 CYS A N 1
ATOM 602 C CA . CYS A 1 81 ? 4.632 6.611 -14.578 1.00 97.75 81 CYS A CA 1
ATOM 603 C C . CYS A 1 81 ? 5.694 7.484 -13.886 1.00 97.75 81 CYS A C 1
ATOM 605 O O . CYS A 1 81 ? 5.538 7.819 -12.711 1.00 97.75 81 CYS A O 1
ATOM 607 N N . ARG A 1 82 ? 6.737 7.919 -14.610 1.00 98.06 82 ARG A N 1
ATOM 608 C CA . ARG A 1 82 ? 7.753 8.864 -14.108 1.00 98.06 82 ARG A CA 1
ATOM 609 C C . ARG A 1 82 ? 7.121 10.194 -13.686 1.00 98.06 82 ARG A C 1
ATOM 611 O O . ARG A 1 82 ? 7.411 10.672 -12.592 1.00 98.06 82 ARG A O 1
ATOM 618 N N . LYS A 1 83 ? 6.210 10.755 -14.495 1.00 97.81 83 LYS A N 1
ATOM 619 C CA . LYS A 1 83 ? 5.475 11.989 -14.157 1.00 97.81 83 LYS A CA 1
ATOM 620 C C . LYS A 1 83 ? 4.608 11.819 -12.902 1.00 97.81 83 LYS A C 1
ATOM 622 O O . LYS A 1 83 ? 4.617 12.700 -12.046 1.00 97.81 83 LYS A O 1
ATOM 627 N N . ARG A 1 84 ? 3.903 10.687 -12.758 1.00 97.12 84 ARG A N 1
ATOM 628 C CA . ARG A 1 84 ? 3.093 10.379 -11.563 1.00 97.12 84 ARG A CA 1
ATOM 629 C C . ARG A 1 84 ? 3.950 10.292 -10.299 1.00 97.12 84 ARG A C 1
ATOM 631 O O . ARG A 1 84 ? 3.620 10.928 -9.306 1.00 97.12 84 ARG A O 1
ATOM 638 N N . LEU A 1 85 ? 5.057 9.551 -10.354 1.00 97.31 85 LEU A N 1
ATOM 639 C CA . LEU A 1 85 ? 5.968 9.380 -9.217 1.00 97.31 85 LEU A CA 1
ATOM 640 C C . LEU A 1 85 ? 6.646 10.699 -8.811 1.00 97.31 85 LEU A C 1
ATOM 642 O O . LEU A 1 85 ? 6.805 10.957 -7.622 1.00 97.31 85 LEU A O 1
ATOM 646 N N . ALA A 1 86 ? 6.989 11.562 -9.774 1.00 98.00 86 ALA A N 1
ATOM 647 C CA . ALA A 1 86 ? 7.518 12.896 -9.490 1.00 98.00 86 ALA A CA 1
ATOM 648 C C . ALA A 1 86 ? 6.484 13.803 -8.795 1.00 98.00 86 ALA A C 1
ATOM 650 O O . ALA A 1 86 ? 6.828 14.497 -7.843 1.00 98.00 86 ALA A O 1
ATOM 651 N N . ALA A 1 87 ? 5.214 13.759 -9.217 1.00 97.56 87 ALA A N 1
ATOM 652 C CA . ALA A 1 87 ? 4.136 14.497 -8.555 1.00 97.56 87 ALA A CA 1
ATOM 653 C C . ALA A 1 87 ? 3.859 13.974 -7.131 1.00 97.56 87 ALA A C 1
ATOM 655 O O . ALA A 1 87 ? 3.671 14.768 -6.215 1.00 97.56 87 ALA A O 1
ATOM 656 N N . GLN A 1 88 ? 3.897 12.651 -6.926 1.00 97.12 88 GLN A N 1
ATOM 657 C CA . GLN A 1 88 ? 3.775 12.038 -5.596 1.00 97.12 88 GLN A CA 1
ATOM 658 C C . GLN A 1 88 ? 4.930 12.437 -4.664 1.00 97.12 88 GLN A C 1
ATOM 660 O O . GLN A 1 88 ? 4.687 12.728 -3.498 1.00 97.12 88 GLN A O 1
ATOM 665 N N . LEU A 1 89 ? 6.166 12.508 -5.175 1.00 98.25 89 LEU A N 1
ATOM 666 C CA . LEU A 1 89 ? 7.315 13.006 -4.412 1.00 98.25 89 LEU A CA 1
ATOM 667 C C . LEU A 1 89 ? 7.169 14.490 -4.038 1.00 98.25 89 LEU A C 1
ATOM 669 O O . LEU A 1 89 ? 7.569 14.867 -2.943 1.00 98.25 89 LEU A O 1
ATOM 673 N N . GLY A 1 90 ? 6.585 15.309 -4.920 1.00 98.06 90 GLY A N 1
ATOM 674 C CA . GLY A 1 90 ? 6.243 16.703 -4.620 1.00 98.06 90 GLY A CA 1
ATOM 675 C C . GLY A 1 90 ? 5.299 16.806 -3.423 1.00 98.06 90 GLY A C 1
ATOM 676 O O . GLY A 1 90 ? 5.673 17.380 -2.410 1.00 98.06 90 GLY A O 1
ATOM 677 N N . VAL A 1 91 ? 4.142 16.134 -3.485 1.00 97.75 91 VAL A N 1
ATOM 678 C CA . VAL A 1 91 ? 3.151 16.136 -2.390 1.00 97.75 91 VAL A CA 1
ATOM 679 C C . VAL A 1 91 ? 3.756 15.667 -1.061 1.00 97.75 91 VAL A C 1
ATOM 681 O O . VAL A 1 91 ? 3.532 16.304 -0.039 1.00 97.75 91 VAL A O 1
ATOM 684 N N . LEU A 1 92 ? 4.559 14.597 -1.061 1.00 96.56 92 LEU A N 1
ATOM 685 C CA . LEU A 1 92 ? 5.209 14.097 0.159 1.00 96.56 92 LEU A CA 1
ATOM 686 C C . LEU A 1 92 ? 6.268 15.057 0.723 1.00 96.56 92 LEU A C 1
ATOM 688 O O . LEU A 1 92 ? 6.502 15.062 1.931 1.00 96.56 92 LEU A O 1
ATOM 692 N N . LEU A 1 93 ? 6.919 15.852 -0.131 1.00 97.81 93 LEU A N 1
ATOM 693 C CA . LEU A 1 93 ? 7.845 16.895 0.300 1.00 97.81 93 LEU A CA 1
ATOM 694 C C . LEU A 1 93 ? 7.080 18.104 0.856 1.00 97.81 93 LEU A C 1
ATOM 696 O O . LEU A 1 93 ? 7.425 18.575 1.933 1.00 97.81 93 LEU A O 1
ATOM 700 N N . ASP A 1 94 ? 6.019 18.548 0.179 1.00 97.88 94 ASP A N 1
ATOM 701 C CA . ASP A 1 94 ? 5.164 19.662 0.609 1.00 97.88 94 ASP A CA 1
ATOM 702 C C . ASP A 1 94 ? 4.481 19.364 1.960 1.00 97.88 94 ASP A C 1
ATOM 704 O O . ASP A 1 94 ? 4.427 20.228 2.836 1.00 97.88 94 ASP A O 1
ATOM 708 N N . GLU A 1 95 ? 4.009 18.125 2.165 1.00 95.56 95 GLU A N 1
ATOM 709 C CA . GLU A 1 95 ? 3.510 17.643 3.460 1.00 95.56 95 GLU A CA 1
ATOM 710 C C . GLU A 1 95 ? 4.604 17.695 4.534 1.00 95.56 95 GLU A C 1
ATOM 712 O O . GLU A 1 95 ? 4.408 18.323 5.571 1.00 95.56 95 GLU A O 1
ATOM 717 N N . ALA A 1 96 ? 5.778 17.106 4.280 1.00 95.06 96 ALA A N 1
ATOM 718 C CA . ALA A 1 96 ? 6.861 17.071 5.263 1.00 95.06 96 ALA A CA 1
ATOM 719 C C . ALA A 1 96 ? 7.411 18.470 5.608 1.00 95.06 96 ALA A C 1
ATOM 721 O O . ALA A 1 96 ? 7.788 18.707 6.753 1.00 95.06 96 ALA A O 1
ATOM 722 N N . VAL A 1 97 ? 7.434 19.404 4.647 1.00 96.94 97 VAL A N 1
ATOM 723 C CA . VAL A 1 97 ? 7.799 20.815 4.865 1.00 96.94 97 VAL A CA 1
ATOM 724 C C . VAL A 1 97 ? 6.786 21.504 5.772 1.00 96.94 97 VAL A C 1
ATOM 726 O O . VAL A 1 97 ? 7.190 22.114 6.759 1.00 96.94 97 VAL A O 1
ATOM 729 N N . ARG A 1 98 ? 5.489 21.391 5.455 1.00 95.62 98 ARG A N 1
ATOM 730 C CA . ARG A 1 98 ? 4.394 22.020 6.208 1.00 95.62 98 ARG A CA 1
ATOM 731 C C . ARG A 1 98 ? 4.277 21.477 7.632 1.00 95.62 98 ARG A C 1
ATOM 733 O O . ARG A 1 98 ? 3.978 22.240 8.543 1.00 95.62 98 ARG A O 1
ATOM 740 N N . ASP A 1 99 ? 4.478 20.175 7.808 1.00 94.12 99 ASP A N 1
ATOM 741 C CA . ASP A 1 99 ? 4.209 19.502 9.078 1.00 94.12 99 ASP A CA 1
ATOM 742 C C . ASP A 1 99 ? 5.425 19.546 10.034 1.00 94.12 99 ASP A C 1
ATOM 744 O O . ASP A 1 99 ? 5.267 19.302 11.232 1.00 94.12 99 ASP A O 1
ATOM 748 N N . HIS A 1 100 ? 6.641 19.862 9.550 1.00 94.81 100 HIS A N 1
ATOM 749 C CA . HIS A 1 100 ? 7.882 19.823 10.354 1.00 94.81 100 HIS A CA 1
ATOM 750 C C . HIS A 1 100 ? 8.847 21.017 10.194 1.00 94.81 100 HIS A C 1
ATOM 752 O O . HIS A 1 100 ? 9.964 20.934 10.709 1.00 94.81 100 HIS A O 1
ATOM 758 N N . ASP A 1 101 ? 8.488 22.093 9.487 1.00 95.12 101 ASP A N 1
ATOM 759 C CA . ASP A 1 101 ? 9.349 23.276 9.273 1.00 95.12 101 ASP A CA 1
ATOM 760 C C . ASP A 1 101 ? 10.743 22.927 8.694 1.00 95.12 101 ASP A C 1
ATOM 762 O O . ASP A 1 101 ? 11.794 23.292 9.230 1.00 95.12 101 ASP A O 1
ATOM 766 N N . LEU A 1 102 ? 10.779 22.148 7.606 1.00 97.19 102 LEU A N 1
ATOM 767 C CA . LEU A 1 102 ? 12.042 21.669 7.028 1.00 97.19 102 LEU A CA 1
ATOM 768 C C . LEU A 1 102 ? 12.855 22.783 6.361 1.00 97.19 102 LEU A C 1
ATOM 770 O O . LEU A 1 102 ? 12.388 23.446 5.434 1.00 97.19 102 LEU A O 1
ATOM 774 N N . THR A 1 103 ? 14.128 22.895 6.738 1.00 97.81 103 THR A N 1
ATOM 775 C CA . THR A 1 103 ? 15.103 23.770 6.067 1.00 97.81 103 THR A CA 1
ATOM 776 C C . THR A 1 103 ? 15.385 23.321 4.629 1.00 97.81 103 THR A C 1
ATOM 778 O O . THR A 1 103 ? 15.301 22.135 4.306 1.00 97.81 103 THR A O 1
ATOM 781 N N . GLU A 1 104 ? 15.805 24.245 3.759 1.00 98.06 104 GLU A N 1
ATOM 782 C CA . GLU A 1 104 ? 16.111 23.956 2.345 1.00 98.06 104 GLU A CA 1
ATOM 783 C C . GLU A 1 104 ? 17.108 22.796 2.161 1.00 98.06 104 GLU A C 1
ATOM 785 O O . GLU A 1 104 ? 16.950 21.971 1.263 1.00 98.06 104 GLU A O 1
ATOM 790 N N . SER A 1 105 ? 18.106 22.680 3.045 1.00 98.12 105 SER A N 1
ATOM 791 C CA . SER A 1 105 ? 19.083 21.582 3.031 1.00 98.12 105 SER A CA 1
ATOM 792 C C . SER A 1 105 ? 18.424 20.219 3.300 1.00 98.12 105 SER A C 1
ATOM 794 O O . SER A 1 105 ? 18.659 19.254 2.569 1.00 98.12 105 SER A O 1
ATOM 796 N N . GLN A 1 106 ? 17.523 20.149 4.289 1.00 98.25 106 GLN A N 1
ATOM 797 C CA . GLN A 1 106 ? 16.728 18.949 4.579 1.00 98.25 106 GLN A CA 1
ATOM 798 C C . GLN A 1 106 ? 15.821 18.593 3.385 1.00 98.25 106 GLN A C 1
ATOM 800 O O . GLN A 1 106 ? 15.746 17.430 2.986 1.00 98.25 106 GLN A O 1
ATOM 805 N N . GLN A 1 107 ? 15.194 19.593 2.755 1.00 98.50 107 GLN A N 1
ATOM 806 C CA . GLN A 1 107 ? 14.356 19.400 1.565 1.00 98.50 107 GLN A CA 1
ATOM 807 C C . GLN A 1 107 ? 15.149 18.857 0.364 1.00 98.50 107 GLN A C 1
ATOM 809 O O . GLN A 1 107 ? 14.691 17.938 -0.318 1.00 98.50 107 GLN A O 1
ATOM 814 N N . GLN A 1 108 ? 16.356 19.376 0.113 1.00 98.38 108 GLN A N 1
ATOM 815 C CA . GLN A 1 108 ? 17.229 18.910 -0.971 1.00 98.38 108 GLN A CA 1
ATOM 816 C C . GLN A 1 108 ? 17.682 17.455 -0.761 1.00 98.38 108 GLN A C 1
ATOM 818 O O . GLN A 1 108 ? 17.668 16.670 -1.714 1.00 98.38 108 GLN A O 1
ATOM 823 N N . GLN A 1 109 ? 18.016 17.065 0.476 1.00 98.50 109 GLN A N 1
ATOM 824 C CA . GLN A 1 109 ? 18.338 15.673 0.823 1.00 98.50 109 GLN A CA 1
ATOM 825 C C . GLN A 1 109 ? 17.159 14.731 0.535 1.00 98.50 109 GLN A C 1
ATOM 827 O O . GLN A 1 109 ? 17.336 13.706 -0.127 1.00 98.50 109 GLN A O 1
ATOM 832 N N . LEU A 1 110 ? 15.948 15.106 0.961 1.00 98.44 110 LEU A N 1
ATOM 833 C CA . LEU A 1 110 ? 14.719 14.351 0.699 1.00 98.44 110 LEU A CA 1
ATOM 834 C C . LEU A 1 110 ? 14.409 14.231 -0.797 1.00 98.44 110 LEU A C 1
ATOM 836 O O . LEU A 1 110 ? 14.125 13.137 -1.290 1.00 98.44 110 LEU A O 1
ATOM 840 N N . GLN A 1 111 ? 14.506 15.332 -1.544 1.00 98.50 111 GLN A N 1
ATOM 841 C CA . GLN A 1 111 ? 14.257 15.327 -2.984 1.00 98.50 111 GLN A CA 1
ATOM 842 C C . GLN A 1 111 ? 15.258 14.421 -3.722 1.00 98.50 111 GLN A C 1
ATOM 844 O O . GLN A 1 111 ? 14.867 13.672 -4.622 1.00 98.50 111 GLN A O 1
ATOM 849 N N . LEU A 1 112 ? 16.537 14.436 -3.329 1.00 98.62 112 LEU A N 1
ATOM 850 C CA . LEU A 1 112 ? 17.557 13.542 -3.879 1.00 98.62 112 LEU A CA 1
ATOM 851 C C . LEU A 1 112 ? 17.271 12.071 -3.532 1.00 98.62 112 LEU A C 1
ATOM 853 O O . LEU A 1 112 ? 17.343 11.215 -4.416 1.00 98.62 112 LEU A O 1
ATOM 857 N N . ALA A 1 113 ? 16.887 11.783 -2.287 1.00 98.50 113 ALA A N 1
ATOM 858 C CA . ALA A 1 113 ? 16.537 10.442 -1.821 1.00 98.50 113 ALA A CA 1
ATOM 859 C C . ALA A 1 113 ? 15.350 9.847 -2.601 1.00 98.50 113 ALA A C 1
ATOM 861 O O . ALA A 1 113 ? 15.455 8.746 -3.146 1.00 98.50 113 ALA A O 1
ATOM 862 N N . GLY A 1 114 ? 14.261 10.609 -2.753 1.00 98.19 114 GLY A N 1
ATOM 863 C CA . GLY A 1 114 ? 13.089 10.194 -3.529 1.00 98.19 114 GLY A CA 1
ATOM 864 C C . GLY A 1 114 ? 13.380 10.027 -5.024 1.00 98.19 114 GLY A C 1
ATOM 865 O O . GLY A 1 114 ? 12.943 9.052 -5.637 1.00 98.19 114 GLY A O 1
ATOM 866 N N . ARG A 1 115 ? 14.199 10.907 -5.621 1.00 98.50 115 ARG A N 1
ATOM 867 C CA . ARG A 1 115 ? 14.710 10.711 -6.994 1.00 98.50 115 ARG A CA 1
ATOM 868 C C . ARG A 1 115 ? 15.558 9.437 -7.108 1.00 98.50 115 ARG A C 1
ATOM 870 O O . ARG A 1 115 ? 15.499 8.766 -8.139 1.00 98.50 115 ARG A O 1
ATOM 877 N N . GLY A 1 116 ? 16.290 9.081 -6.052 1.00 98.50 116 GLY A N 1
ATOM 878 C CA . GLY A 1 116 ? 17.019 7.822 -5.918 1.00 98.50 116 GLY A CA 1
ATOM 879 C C . GLY A 1 116 ? 16.106 6.595 -5.960 1.00 98.50 116 GLY A C 1
ATOM 880 O O . GLY A 1 116 ? 16.367 5.681 -6.739 1.00 98.50 116 GLY A O 1
ATOM 881 N N . ASP A 1 117 ? 15.006 6.577 -5.203 1.00 98.62 117 ASP A N 1
ATOM 882 C CA . ASP A 1 117 ? 14.040 5.467 -5.247 1.00 98.62 117 ASP A CA 1
ATOM 883 C C . ASP A 1 117 ? 13.345 5.337 -6.602 1.00 98.62 117 ASP A C 1
ATOM 885 O O . ASP A 1 117 ? 13.229 4.223 -7.120 1.00 98.62 117 ASP A O 1
ATOM 889 N N . VAL A 1 118 ? 12.962 6.462 -7.217 1.00 98.31 118 VAL A N 1
ATOM 890 C CA . VAL A 1 118 ? 12.430 6.480 -8.588 1.00 98.31 118 VAL A CA 1
ATOM 891 C C . VAL A 1 118 ? 13.445 5.883 -9.562 1.00 98.31 118 VAL A C 1
ATOM 893 O O . VAL A 1 118 ? 13.075 5.017 -10.354 1.00 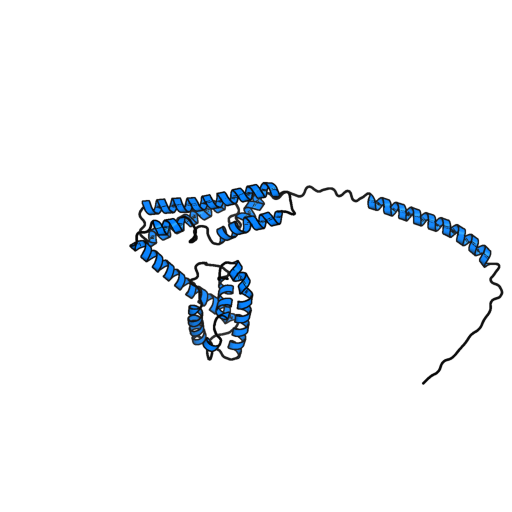98.31 118 VAL A O 1
ATOM 896 N N . LYS A 1 119 ? 14.729 6.267 -9.490 1.00 98.38 119 LYS A N 1
ATOM 897 C CA . LYS A 1 119 ? 15.769 5.664 -10.339 1.00 98.38 119 LYS A CA 1
ATOM 898 C C . LYS A 1 119 ? 15.875 4.154 -10.097 1.00 98.38 119 LYS A C 1
ATOM 900 O O . LYS A 1 119 ? 15.723 3.397 -11.048 1.00 98.38 119 LYS A O 1
ATOM 905 N N . ARG A 1 120 ? 16.043 3.720 -8.841 1.00 98.38 120 ARG A N 1
ATOM 906 C CA . ARG A 1 120 ? 16.187 2.300 -8.457 1.00 98.38 120 ARG A CA 1
ATOM 907 C C . ARG A 1 120 ? 15.022 1.438 -8.947 1.00 98.38 120 ARG A C 1
ATOM 909 O O . ARG A 1 120 ? 15.241 0.304 -9.359 1.00 98.38 120 ARG A O 1
ATOM 916 N N . TYR A 1 121 ? 13.797 1.963 -8.919 1.00 98.31 121 TYR A N 1
ATOM 917 C CA . TYR A 1 121 ? 12.625 1.279 -9.464 1.00 98.31 121 TYR A CA 1
ATOM 918 C C . TYR A 1 121 ? 12.721 1.094 -10.986 1.00 98.31 121 TYR A C 1
ATOM 920 O O . TYR A 1 121 ? 12.550 -0.018 -11.479 1.00 98.31 121 TYR A O 1
ATOM 928 N N . PHE A 1 122 ? 13.049 2.146 -11.741 1.00 98.44 122 PHE A N 1
ATOM 929 C CA . PHE A 1 122 ? 13.184 2.026 -13.196 1.00 98.44 122 PHE A CA 1
ATOM 930 C C . PHE A 1 122 ? 14.420 1.228 -13.634 1.00 98.44 122 PHE A C 1
ATOM 932 O O . PHE A 1 122 ? 14.351 0.555 -14.657 1.00 98.44 122 PHE A O 1
ATOM 939 N N . ASP A 1 123 ? 15.497 1.217 -12.845 1.00 98.56 123 ASP A N 1
ATOM 940 C CA . ASP A 1 123 ? 16.638 0.314 -13.046 1.00 98.56 123 ASP A CA 1
ATOM 941 C C . ASP A 1 123 ? 16.188 -1.160 -12.957 1.00 98.56 123 ASP A C 1
ATOM 943 O O . ASP A 1 123 ? 16.564 -1.984 -13.788 1.00 98.56 123 ASP A O 1
ATOM 947 N N . GLN A 1 124 ? 15.320 -1.493 -11.991 1.00 98.31 124 GLN A N 1
ATOM 948 C CA . GLN A 1 124 ? 14.728 -2.832 -11.871 1.00 98.31 124 GLN A CA 1
ATOM 949 C C . GLN A 1 124 ? 13.781 -3.157 -13.038 1.00 98.31 124 GLN A C 1
ATOM 951 O O . GLN A 1 124 ? 13.827 -4.274 -13.556 1.00 98.31 124 GLN A O 1
ATOM 956 N N . VAL A 1 125 ? 12.957 -2.198 -13.483 1.00 98.06 125 VAL A N 1
ATOM 957 C CA . VAL A 1 125 ? 12.068 -2.376 -14.648 1.00 98.06 125 VAL A CA 1
ATOM 958 C C . VAL A 1 125 ? 12.861 -2.598 -15.940 1.00 98.06 125 VAL A C 1
ATOM 960 O O . VAL A 1 125 ? 12.466 -3.452 -16.728 1.00 98.06 125 VAL A O 1
ATOM 963 N N . ALA A 1 126 ? 13.981 -1.897 -16.148 1.00 98.31 126 ALA A N 1
ATOM 964 C CA . ALA A 1 126 ? 14.839 -2.086 -17.321 1.00 98.31 126 ALA A CA 1
ATOM 965 C C . ALA A 1 126 ? 15.337 -3.538 -17.425 1.00 98.31 126 ALA A C 1
ATOM 967 O O . ALA A 1 126 ? 15.065 -4.199 -18.422 1.00 98.31 126 ALA A O 1
ATOM 968 N N . ILE A 1 127 ? 15.898 -4.083 -16.338 1.00 98.12 127 ILE A N 1
ATOM 969 C CA . ILE A 1 127 ? 16.355 -5.485 -16.264 1.00 98.12 127 ILE A CA 1
ATOM 970 C C . ILE A 1 127 ? 15.225 -6.478 -16.617 1.00 98.12 127 ILE A C 1
ATOM 972 O O . ILE A 1 127 ? 15.468 -7.508 -17.245 1.00 98.12 127 ILE A O 1
ATOM 976 N N . ARG A 1 128 ? 13.971 -6.178 -16.241 1.00 97.38 128 ARG A N 1
ATOM 977 C CA . ARG A 1 128 ? 12.801 -7.012 -16.592 1.00 97.38 128 ARG A CA 1
ATOM 978 C C . ARG A 1 128 ? 12.365 -6.829 -18.047 1.00 97.38 128 ARG A C 1
ATOM 980 O O . ARG A 1 128 ? 11.916 -7.796 -18.658 1.00 97.38 128 ARG A O 1
ATOM 987 N N . ARG A 1 129 ? 12.500 -5.623 -18.608 1.00 98.00 129 ARG A N 1
ATOM 988 C CA . ARG A 1 129 ? 12.229 -5.330 -20.025 1.00 98.00 129 ARG A CA 1
ATOM 989 C C . ARG A 1 129 ? 13.231 -6.048 -20.935 1.00 98.00 129 ARG A C 1
ATOM 991 O O . ARG A 1 129 ? 12.824 -6.563 -21.973 1.00 98.00 129 ARG A O 1
ATOM 998 N N . ASP A 1 130 ? 14.490 -6.152 -20.518 1.00 98.00 130 ASP A N 1
ATOM 999 C CA . ASP A 1 130 ? 15.533 -6.880 -21.249 1.00 98.00 130 ASP A CA 1
ATOM 1000 C C . ASP A 1 130 ? 15.224 -8.388 -21.296 1.00 98.00 130 ASP A C 1
ATOM 1002 O O . ASP A 1 130 ? 15.077 -8.944 -22.386 1.00 98.00 130 ASP A O 1
ATOM 1006 N N . ARG A 1 131 ? 14.959 -9.027 -20.142 1.00 96.81 131 ARG A N 1
ATOM 1007 C CA . ARG A 1 131 ? 14.503 -10.435 -20.083 1.00 96.81 131 ARG A CA 1
ATOM 1008 C C . ARG A 1 131 ? 13.197 -10.663 -20.858 1.00 96.81 131 ARG A C 1
ATOM 1010 O O . ARG A 1 131 ? 13.022 -11.691 -21.509 1.00 96.81 131 ARG A O 1
ATOM 1017 N N . PHE A 1 132 ? 12.263 -9.710 -20.825 1.00 96.94 132 PHE A N 1
ATOM 1018 C CA . PHE A 1 132 ? 11.066 -9.767 -21.667 1.00 96.94 132 PHE A CA 1
ATOM 1019 C C . PHE A 1 132 ? 11.418 -9.750 -23.161 1.00 96.94 132 PHE A C 1
ATOM 1021 O O . PHE A 1 132 ? 10.838 -10.521 -23.919 1.00 96.94 132 PHE A O 1
ATOM 1028 N N . ASN A 1 133 ? 12.373 -8.929 -23.600 1.00 96.56 133 ASN A N 1
ATOM 1029 C CA . ASN A 1 133 ? 12.776 -8.864 -25.004 1.00 96.56 133 ASN A CA 1
ATOM 1030 C C . ASN A 1 133 ? 13.461 -10.147 -25.501 1.00 96.56 133 ASN A C 1
ATOM 1032 O O . ASN A 1 133 ? 13.273 -10.507 -26.664 1.00 96.56 133 ASN A O 1
ATOM 1036 N N . GLU A 1 134 ? 14.163 -10.873 -24.629 1.00 96.38 134 GLU A N 1
ATOM 1037 C CA . GLU A 1 134 ? 14.645 -12.236 -24.900 1.00 96.38 134 GLU A CA 1
ATOM 1038 C C . GLU A 1 134 ? 13.480 -13.236 -25.045 1.00 96.38 134 GLU A C 1
ATOM 1040 O O . GLU A 1 134 ? 13.470 -14.064 -25.957 1.00 96.38 134 GLU A O 1
ATOM 1045 N N . LEU A 1 135 ? 12.473 -13.150 -24.166 1.00 95.56 135 LEU A N 1
ATOM 1046 C CA . LEU A 1 135 ? 11.407 -14.153 -24.044 1.00 95.56 135 LEU A CA 1
ATOM 1047 C C . LEU A 1 135 ? 10.117 -13.864 -24.837 1.00 95.56 135 LEU A C 1
ATOM 1049 O O . LEU A 1 135 ? 9.291 -14.763 -24.973 1.00 95.56 135 LEU A O 1
ATOM 1053 N N . ARG A 1 136 ? 9.927 -12.672 -25.425 1.00 95.12 136 ARG A N 1
ATOM 1054 C CA . ARG A 1 136 ? 8.667 -12.230 -26.082 1.00 95.12 136 ARG A CA 1
ATOM 1055 C C . ARG A 1 136 ? 8.199 -13.046 -27.299 1.00 95.12 136 ARG A C 1
ATOM 1057 O O . ARG A 1 136 ? 7.114 -12.784 -27.826 1.00 95.12 136 ARG A O 1
ATOM 1064 N N . TYR A 1 137 ? 9.013 -13.999 -27.752 1.00 94.44 137 TYR A N 1
ATOM 1065 C CA . TYR A 1 137 ? 8.709 -14.953 -28.825 1.00 94.44 137 TYR A CA 1
ATOM 1066 C C . TYR A 1 137 ? 8.350 -16.358 -28.293 1.00 94.44 137 TYR A C 1
ATOM 1068 O O . TYR A 1 137 ? 7.747 -17.149 -29.017 1.00 94.44 137 TYR A O 1
ATOM 1076 N N . ASP A 1 138 ? 8.673 -16.670 -27.032 1.00 94.69 138 ASP A N 1
ATOM 1077 C CA . ASP A 1 138 ? 8.435 -17.966 -26.393 1.00 94.69 138 ASP A CA 1
ATOM 1078 C C . ASP A 1 138 ? 7.158 -17.929 -25.538 1.00 94.69 138 ASP A C 1
ATOM 1080 O O . ASP A 1 138 ? 7.144 -17.491 -24.384 1.00 94.69 138 ASP A O 1
ATOM 1084 N N . ARG A 1 139 ? 6.051 -18.429 -26.100 1.00 90.06 139 ARG A N 1
ATOM 1085 C CA . ARG A 1 139 ? 4.762 -18.465 -25.390 1.00 90.06 139 ARG A CA 1
ATOM 1086 C C . ARG A 1 139 ? 4.731 -19.382 -24.169 1.00 90.06 139 ARG A C 1
ATOM 1088 O O . ARG A 1 139 ? 3.862 -19.176 -23.327 1.00 90.06 139 ARG A O 1
ATOM 1095 N N . GLN A 1 140 ? 5.621 -20.369 -24.056 1.00 93.31 140 GLN A N 1
ATOM 1096 C CA . GLN A 1 140 ? 5.649 -21.252 -22.886 1.00 93.31 140 GLN A CA 1
ATOM 1097 C C . GLN A 1 140 ? 6.236 -20.511 -21.677 1.00 93.31 140 GLN A C 1
ATOM 1099 O O . GLN A 1 140 ? 5.712 -20.629 -20.569 1.00 93.31 140 GLN A O 1
ATOM 1104 N N . LYS A 1 141 ? 7.246 -19.663 -21.910 1.00 95.38 141 LYS A N 1
ATOM 1105 C CA . LYS A 1 141 ? 7.909 -18.864 -20.866 1.00 95.38 141 LYS A CA 1
ATOM 1106 C C . LYS A 1 141 ? 7.219 -17.543 -20.520 1.00 95.38 141 LYS A C 1
ATOM 1108 O O . LYS A 1 141 ? 7.611 -16.890 -19.556 1.00 95.38 141 LYS A O 1
ATOM 1113 N N . MET A 1 142 ? 6.154 -17.144 -21.220 1.00 92.00 142 MET A N 1
ATOM 1114 C CA . MET A 1 142 ? 5.444 -15.894 -20.897 1.00 92.00 142 MET A CA 1
ATOM 1115 C C . MET A 1 142 ? 4.883 -15.845 -19.466 1.00 92.00 142 MET A C 1
ATOM 1117 O O . MET A 1 142 ? 4.803 -14.763 -18.886 1.00 92.00 142 MET A O 1
ATOM 1121 N N . ASN A 1 143 ? 4.566 -16.995 -18.864 1.00 93.19 143 ASN A N 1
ATOM 1122 C CA . ASN A 1 143 ? 4.169 -17.068 -17.455 1.00 93.19 143 ASN A CA 1
ATOM 1123 C C . ASN A 1 143 ? 5.309 -16.667 -16.496 1.00 93.19 143 ASN A C 1
ATOM 1125 O O . ASN A 1 143 ? 5.034 -16.062 -15.462 1.00 93.19 143 ASN A O 1
ATOM 1129 N N . GLU A 1 144 ? 6.576 -16.927 -16.847 1.00 95.44 144 GLU A N 1
ATOM 1130 C CA . GLU A 1 144 ? 7.736 -16.488 -16.055 1.00 95.44 144 GLU A CA 1
ATOM 1131 C C . GLU A 1 144 ? 7.854 -14.960 -16.036 1.00 95.44 144 GLU A C 1
ATOM 1133 O O . GLU A 1 144 ? 8.137 -14.373 -14.994 1.00 95.44 144 GLU A O 1
ATOM 1138 N N . ILE A 1 145 ? 7.603 -14.300 -17.175 1.00 94.69 145 ILE A N 1
ATOM 1139 C CA . ILE A 1 145 ? 7.635 -12.833 -17.268 1.00 94.69 145 ILE A CA 1
ATOM 1140 C C . ILE A 1 145 ? 6.566 -12.211 -16.368 1.00 94.69 145 ILE A C 1
ATOM 1142 O O . ILE A 1 145 ? 6.864 -11.257 -15.652 1.00 94.69 145 ILE A O 1
ATOM 1146 N N . PHE A 1 146 ? 5.345 -12.759 -16.351 1.00 93.88 146 PHE A N 1
ATOM 1147 C CA . PHE A 1 146 ? 4.296 -12.280 -15.445 1.00 93.88 146 PHE A CA 1
ATOM 1148 C C . PHE A 1 146 ? 4.686 -12.429 -13.967 1.00 93.88 146 PHE A C 1
ATOM 1150 O O . PHE A 1 146 ? 4.427 -11.517 -13.182 1.00 93.88 146 PHE A O 1
ATOM 1157 N N . GLN A 1 147 ? 5.356 -13.524 -13.597 1.00 94.88 147 GLN A N 1
ATOM 1158 C CA . GLN A 1 147 ? 5.865 -13.736 -12.238 1.00 94.88 147 GLN A CA 1
ATOM 1159 C C . GLN A 1 147 ? 7.011 -12.769 -11.879 1.00 94.88 147 GLN A C 1
ATOM 1161 O O . GLN A 1 147 ? 7.048 -12.267 -10.760 1.00 94.88 147 GLN A O 1
ATOM 1166 N N . ASP A 1 148 ? 7.912 -12.449 -12.813 1.00 95.44 148 ASP A N 1
ATOM 1167 C CA . ASP A 1 148 ? 9.060 -11.555 -12.571 1.00 95.44 148 ASP A CA 1
ATOM 1168 C C . ASP A 1 148 ? 8.666 -10.061 -12.494 1.00 95.44 148 ASP A C 1
ATOM 1170 O O . ASP A 1 148 ? 9.294 -9.284 -11.772 1.00 95.44 148 ASP A O 1
ATOM 1174 N N . ILE A 1 149 ? 7.597 -9.636 -13.188 1.00 96.31 149 ILE A N 1
ATOM 1175 C CA . ILE A 1 149 ? 7.083 -8.254 -13.078 1.00 96.31 149 ILE A CA 1
ATOM 1176 C C . ILE A 1 149 ? 6.109 -8.047 -11.907 1.00 96.31 149 ILE A C 1
ATOM 1178 O O . ILE A 1 149 ? 5.952 -6.906 -11.461 1.00 96.31 149 ILE A O 1
ATOM 1182 N N . GLN A 1 150 ? 5.472 -9.104 -11.383 1.00 95.00 150 GLN A N 1
ATOM 1183 C CA . GLN A 1 150 ? 4.468 -8.992 -10.314 1.00 95.00 150 GLN A CA 1
ATOM 1184 C C . GLN A 1 150 ? 4.977 -8.223 -9.073 1.00 95.00 150 GLN A C 1
ATOM 1186 O O . GLN A 1 150 ? 4.268 -7.310 -8.638 1.00 95.00 150 GLN A O 1
ATOM 1191 N N . PRO A 1 151 ? 6.183 -8.477 -8.516 1.00 94.56 151 PRO A N 1
ATOM 1192 C CA . PRO A 1 151 ? 6.662 -7.746 -7.339 1.00 94.56 151 PRO A CA 1
ATOM 1193 C C . PRO A 1 151 ? 6.858 -6.246 -7.602 1.00 94.56 151 PRO A C 1
ATOM 1195 O O . PRO A 1 151 ? 6.635 -5.419 -6.718 1.00 94.56 151 PRO A O 1
ATOM 1198 N N . LEU A 1 152 ? 7.229 -5.869 -8.832 1.00 96.38 152 LEU A N 1
ATOM 1199 C CA . LEU A 1 152 ? 7.370 -4.466 -9.226 1.00 96.38 152 LEU A CA 1
ATOM 1200 C C . LEU A 1 152 ? 6.003 -3.789 -9.405 1.00 96.38 152 LEU A C 1
ATOM 1202 O O . LEU A 1 152 ? 5.839 -2.650 -8.971 1.00 96.38 152 LEU A O 1
ATOM 1206 N N . GLN A 1 153 ? 5.002 -4.492 -9.951 1.00 95.00 153 GLN A N 1
ATOM 1207 C CA . GLN A 1 153 ? 3.614 -4.007 -9.991 1.00 95.00 153 GLN A CA 1
ATOM 1208 C C . GLN A 1 153 ? 3.050 -3.809 -8.575 1.00 95.00 153 GLN A C 1
ATOM 1210 O O . GLN A 1 153 ? 2.450 -2.773 -8.290 1.00 95.00 153 GLN A O 1
ATOM 1215 N N . GLN A 1 154 ? 3.263 -4.778 -7.677 1.00 90.56 154 GLN A N 1
ATOM 1216 C CA . GLN A 1 154 ? 2.838 -4.701 -6.277 1.00 90.56 154 GLN A CA 1
ATOM 1217 C C . GLN A 1 154 ? 3.469 -3.493 -5.579 1.00 90.56 154 GLN A C 1
ATOM 1219 O O . GLN A 1 154 ? 2.737 -2.666 -5.039 1.00 90.56 154 GLN A O 1
ATOM 1224 N N . ARG A 1 155 ? 4.792 -3.316 -5.687 1.00 92.44 155 ARG A N 1
ATOM 1225 C CA . ARG A 1 155 ? 5.509 -2.164 -5.116 1.00 92.44 155 ARG A CA 1
ATOM 1226 C C . ARG A 1 155 ? 5.040 -0.822 -5.694 1.00 92.44 155 ARG A C 1
ATOM 1228 O O . ARG A 1 155 ? 4.892 0.148 -4.955 1.00 92.44 155 ARG A O 1
ATOM 1235 N N . LEU A 1 156 ? 4.757 -0.750 -6.998 1.00 94.00 156 LEU A N 1
ATOM 1236 C CA . LEU A 1 156 ? 4.215 0.463 -7.624 1.00 94.00 156 LEU A CA 1
ATOM 1237 C C . LEU A 1 156 ? 2.801 0.802 -7.122 1.00 94.00 156 LEU A C 1
ATOM 1239 O O . LEU A 1 156 ? 2.476 1.982 -6.979 1.00 94.00 156 LEU A O 1
ATOM 1243 N N . ASN A 1 157 ? 1.978 -0.216 -6.859 1.00 89.56 157 ASN A N 1
ATOM 1244 C CA . ASN A 1 157 ? 0.593 -0.063 -6.408 1.00 89.56 157 ASN A CA 1
ATOM 1245 C C . ASN A 1 157 ? 0.469 0.147 -4.885 1.00 89.56 157 ASN A C 1
ATOM 1247 O O . ASN A 1 157 ? -0.473 0.801 -4.447 1.00 89.56 157 ASN A O 1
ATOM 1251 N N . GLN A 1 158 ? 1.423 -0.346 -4.089 1.00 86.62 158 GLN A N 1
ATOM 1252 C CA . GLN A 1 158 ? 1.576 -0.024 -2.661 1.00 86.62 158 GLN A CA 1
ATOM 1253 C C . GLN A 1 158 ? 2.098 1.409 -2.444 1.00 86.62 158 GLN A C 1
ATOM 1255 O O . GLN A 1 158 ? 1.759 2.044 -1.448 1.00 86.62 158 GLN A O 1
ATOM 1260 N N . GLY A 1 159 ? 2.873 1.929 -3.402 1.00 92.69 159 GLY A N 1
ATOM 1261 C CA . GLY A 1 159 ? 3.472 3.261 -3.373 1.00 92.69 159 GLY A CA 1
ATOM 1262 C C . GLY A 1 159 ? 4.983 3.191 -3.149 1.00 92.69 159 GLY A C 1
ATOM 1263 O O . GLY A 1 159 ? 5.462 2.536 -2.233 1.00 92.69 159 GLY A O 1
ATOM 1264 N N . LEU A 1 160 ? 5.754 3.889 -3.988 1.00 95.88 160 LEU A N 1
ATOM 1265 C CA . LEU A 1 160 ? 7.215 3.727 -4.037 1.00 95.88 160 LEU A CA 1
ATOM 1266 C C . LEU A 1 160 ? 7.971 4.329 -2.831 1.00 95.88 160 LEU A C 1
ATOM 1268 O O . LEU A 1 160 ? 9.137 3.999 -2.611 1.00 95.88 160 LEU A O 1
ATOM 1272 N N . PHE A 1 161 ? 7.312 5.201 -2.066 1.00 96.81 161 PHE A N 1
ATOM 1273 C CA . PHE A 1 161 ? 7.875 5.971 -0.950 1.00 96.81 161 PHE A CA 1
ATOM 1274 C C . PHE A 1 161 ? 7.409 5.428 0.416 1.00 96.81 161 PHE A C 1
ATOM 1276 O O . PHE A 1 161 ? 7.039 6.180 1.316 1.00 96.81 161 PHE A O 1
ATOM 1283 N N . ASP A 1 162 ? 7.385 4.09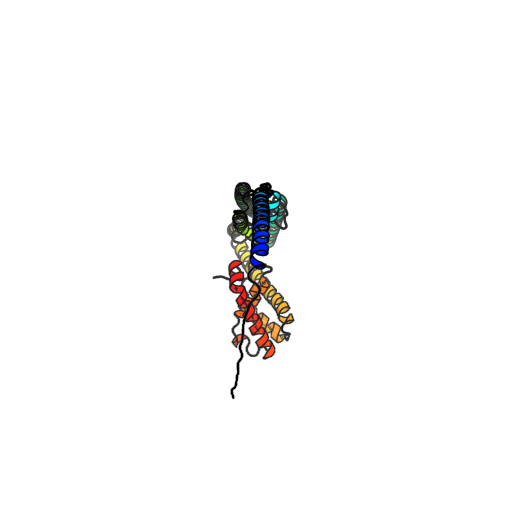9 0.538 1.00 92.81 162 ASP A N 1
ATOM 1284 C CA . ASP A 1 162 ? 7.061 3.360 1.764 1.00 92.81 162 ASP A CA 1
ATOM 1285 C C . ASP A 1 162 ? 8.129 3.525 2.874 1.00 92.81 162 ASP A C 1
ATOM 1287 O O . ASP A 1 162 ? 9.157 4.179 2.689 1.00 92.81 162 ASP A O 1
ATOM 1291 N N . GLU A 1 163 ? 7.918 2.895 4.035 1.00 91.75 163 GLU A N 1
ATOM 1292 C CA . GLU A 1 163 ? 8.875 2.893 5.161 1.00 91.75 163 GLU A CA 1
ATOM 1293 C C . GLU A 1 163 ? 10.251 2.281 4.816 1.00 91.75 163 GLU A C 1
ATOM 1295 O O . GLU A 1 163 ? 11.238 2.502 5.520 1.00 91.75 163 GLU A O 1
ATOM 1300 N N . GLN A 1 164 ? 10.337 1.497 3.736 1.00 93.81 164 GLN A N 1
ATOM 1301 C CA . GLN A 1 164 ? 11.560 0.843 3.278 1.00 93.81 164 GLN A CA 1
ATOM 1302 C C . GLN A 1 164 ? 12.314 1.639 2.201 1.00 93.81 164 GLN A C 1
ATOM 1304 O O . GLN A 1 164 ? 13.489 1.338 1.943 1.00 93.81 164 GLN A O 1
ATOM 1309 N N . SER A 1 165 ? 11.682 2.661 1.623 1.00 97.31 165 SER A N 1
ATOM 1310 C CA . SER A 1 165 ? 12.258 3.605 0.666 1.00 97.31 165 SER A CA 1
ATOM 1311 C C . SER A 1 165 ? 13.452 4.382 1.239 1.00 97.31 165 SER A C 1
ATOM 1313 O O . SER A 1 165 ? 13.586 4.583 2.451 1.00 97.31 165 SER A O 1
ATOM 1315 N N . LEU A 1 166 ? 14.348 4.826 0.355 1.00 98.31 166 LEU A N 1
ATOM 1316 C CA . LEU A 1 166 ? 15.436 5.733 0.706 1.00 98.31 166 LEU A CA 1
ATOM 1317 C C . LEU A 1 166 ? 14.886 7.094 1.158 1.00 98.31 166 LEU A C 1
ATOM 1319 O O . LEU A 1 166 ? 15.411 7.644 2.119 1.00 98.31 166 LEU A O 1
ATOM 1323 N N . PHE A 1 167 ? 13.813 7.600 0.537 1.00 98.38 167 PHE A N 1
ATOM 1324 C CA . PHE A 1 167 ? 13.119 8.824 0.965 1.00 98.38 167 PHE A CA 1
ATOM 1325 C C . PHE A 1 167 ? 12.735 8.778 2.449 1.00 98.38 167 PHE A C 1
ATOM 1327 O O . PHE A 1 167 ? 13.116 9.664 3.210 1.00 98.38 167 PHE A O 1
ATOM 1334 N N . HIS A 1 168 ? 12.038 7.724 2.884 1.00 97.00 168 HIS A N 1
ATOM 1335 C CA . HIS A 1 168 ? 11.582 7.601 4.269 1.00 97.00 168 HIS A CA 1
ATOM 1336 C C . HIS A 1 168 ? 12.745 7.405 5.255 1.00 97.00 168 HIS A C 1
ATOM 1338 O O . HIS A 1 168 ? 12.738 7.962 6.353 1.00 97.00 168 HIS A O 1
ATOM 1344 N N . LYS A 1 169 ? 13.777 6.649 4.864 1.00 97.94 169 LYS A N 1
ATOM 1345 C CA . LYS A 1 169 ? 14.968 6.427 5.700 1.00 97.94 169 LYS A CA 1
ATOM 1346 C C . LYS A 1 169 ? 15.811 7.692 5.851 1.00 97.94 169 LYS A C 1
ATOM 1348 O O . LYS A 1 169 ? 16.265 7.977 6.956 1.00 97.94 169 LYS A O 1
ATOM 1353 N N . VAL A 1 170 ? 15.949 8.481 4.784 1.00 98.31 170 VAL A N 1
ATOM 1354 C CA . VAL A 1 170 ? 16.574 9.808 4.837 1.00 98.31 170 VAL A CA 1
ATOM 1355 C C . VAL A 1 170 ? 15.721 10.760 5.669 1.00 98.31 170 VAL A C 1
ATOM 1357 O O . VAL A 1 170 ? 16.278 11.387 6.555 1.00 98.31 170 VAL A O 1
ATOM 1360 N N . LEU A 1 171 ? 14.388 10.789 5.525 1.00 97.44 171 LEU A N 1
ATOM 1361 C CA . LEU A 1 171 ? 13.509 11.579 6.405 1.00 97.44 171 LEU A CA 1
ATOM 1362 C C . LEU A 1 171 ? 13.798 11.294 7.884 1.00 97.44 171 LEU A C 1
ATOM 1364 O O . LEU A 1 171 ? 14.154 12.206 8.625 1.00 97.44 171 LEU A O 1
ATOM 1368 N N . GLN A 1 172 ? 13.767 10.028 8.305 1.00 96.62 172 GLN A N 1
ATOM 1369 C CA . GLN A 1 172 ? 14.080 9.668 9.691 1.00 96.62 172 GLN A CA 1
ATOM 1370 C C . GLN A 1 172 ? 15.506 10.053 10.141 1.00 96.62 172 GLN A C 1
ATOM 1372 O O . GLN A 1 172 ? 15.734 10.198 11.340 1.00 96.62 172 GLN A O 1
ATOM 1377 N N . GLN A 1 173 ? 16.475 10.219 9.241 1.00 97.88 173 GLN A N 1
ATOM 1378 C CA . GLN A 1 173 ? 17.847 10.628 9.583 1.00 97.88 173 GLN A CA 1
ATOM 1379 C C . GLN A 1 173 ? 18.049 12.152 9.537 1.00 97.88 173 GLN A C 1
ATOM 1381 O O . GLN A 1 173 ? 18.847 12.687 10.300 1.00 97.88 173 GLN A O 1
ATOM 1386 N N . THR A 1 174 ? 17.298 12.843 8.683 1.00 97.94 174 THR A N 1
ATOM 1387 C CA . THR A 1 174 ? 17.397 14.277 8.390 1.00 97.94 174 THR A CA 1
ATOM 1388 C C . THR A 1 174 ? 16.573 15.143 9.359 1.00 97.94 174 THR A C 1
ATOM 1390 O O . THR A 1 174 ? 16.876 16.327 9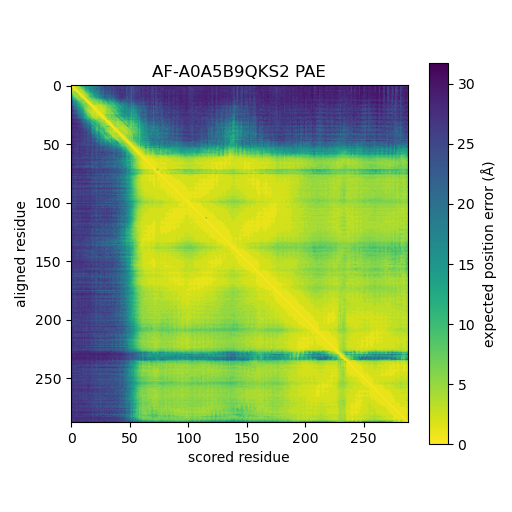.520 1.00 97.94 174 THR A O 1
ATOM 1393 N N . LEU A 1 175 ? 15.555 14.590 10.036 1.00 97.69 175 LEU A N 1
ATOM 1394 C CA . LEU A 1 175 ? 14.806 15.287 11.096 1.00 97.69 175 LEU A CA 1
ATOM 1395 C C . LEU A 1 175 ? 15.622 15.433 12.397 1.00 97.69 175 LEU A C 1
ATOM 1397 O O . LEU A 1 175 ? 16.184 14.460 12.911 1.00 97.69 175 LEU A O 1
ATOM 1401 N N . THR A 1 176 ? 15.587 16.630 12.991 1.00 97.62 176 THR A N 1
ATOM 1402 C CA . THR A 1 176 ? 16.036 16.875 14.378 1.00 97.62 176 THR A CA 1
ATOM 1403 C C . THR A 1 176 ? 15.190 16.093 15.389 1.00 97.62 176 THR A C 1
ATOM 1405 O O . THR A 1 176 ? 14.071 15.683 15.084 1.00 97.62 176 THR A O 1
ATOM 1408 N N . ASP A 1 177 ? 15.661 15.921 16.627 1.00 97.56 177 ASP A N 1
ATOM 1409 C CA . ASP A 1 177 ? 14.925 15.148 17.643 1.00 97.56 177 ASP A CA 1
ATOM 1410 C C . ASP A 1 177 ? 13.555 15.730 18.020 1.00 97.56 177 ASP A C 1
ATOM 1412 O O . ASP A 1 177 ? 12.657 14.983 18.410 1.00 97.56 177 ASP A O 1
ATOM 1416 N N . GLN A 1 178 ? 13.362 17.045 17.882 1.00 96.50 178 GLN A N 1
ATOM 1417 C CA . GLN A 1 178 ? 12.055 17.677 18.069 1.00 96.50 178 GLN A CA 1
ATOM 1418 C C . GLN A 1 178 ? 11.116 17.364 16.895 1.00 96.50 178 GLN A C 1
ATOM 1420 O O . GLN A 1 178 ? 9.999 16.897 17.118 1.00 96.50 178 GLN A O 1
ATOM 1425 N N . GLN A 1 179 ? 11.588 17.536 15.654 1.00 96.44 179 GLN A N 1
ATOM 1426 C CA . GLN A 1 179 ? 10.823 17.198 14.448 1.00 96.44 179 GLN A CA 1
ATOM 1427 C C . GLN A 1 179 ? 10.474 15.695 14.404 1.00 96.44 179 GLN A C 1
ATOM 1429 O O . GLN A 1 179 ? 9.329 15.327 14.154 1.00 96.44 179 GLN A O 1
ATOM 1434 N N . ARG A 1 180 ? 11.433 14.822 14.746 1.00 96.25 180 ARG A N 1
ATOM 1435 C CA . ARG A 1 180 ? 11.281 13.359 14.869 1.00 96.25 180 ARG A CA 1
ATOM 1436 C C . ARG A 1 180 ? 10.141 12.978 15.817 1.00 96.25 180 ARG A C 1
ATOM 1438 O O . ARG A 1 180 ? 9.324 12.130 15.466 1.00 96.25 180 ARG A O 1
ATOM 1445 N N . LYS A 1 181 ? 10.065 13.619 16.990 1.00 95.25 181 LYS A N 1
ATOM 1446 C CA . LYS A 1 181 ? 8.996 13.387 17.977 1.00 95.25 181 LYS A CA 1
ATOM 1447 C C . LYS A 1 181 ? 7.625 13.851 17.475 1.00 95.25 181 LYS A C 1
ATOM 1449 O O . LYS A 1 181 ? 6.642 13.162 17.738 1.00 95.25 181 LYS A O 1
ATOM 1454 N N . SER A 1 182 ? 7.547 14.963 16.731 1.00 94.50 182 SER A N 1
ATOM 1455 C CA . SER A 1 182 ? 6.286 15.387 16.093 1.00 94.50 182 SER A CA 1
ATOM 1456 C C . SER A 1 182 ? 5.843 14.380 15.031 1.00 94.50 182 SER A C 1
ATOM 1458 O O . SER A 1 182 ? 4.736 13.852 15.110 1.00 94.50 182 SER A O 1
ATOM 1460 N N . TYR A 1 183 ? 6.750 13.995 14.126 1.00 93.56 183 TYR A N 1
ATOM 1461 C CA . TYR A 1 183 ? 6.483 13.012 13.073 1.00 93.56 183 TYR A CA 1
ATOM 1462 C C . TYR A 1 183 ? 5.981 11.666 13.611 1.00 93.56 183 TYR A C 1
ATOM 1464 O O . TYR A 1 183 ? 5.026 11.105 13.070 1.00 93.56 183 TYR A O 1
ATOM 1472 N N . GLN A 1 184 ? 6.593 11.156 14.687 1.00 92.75 184 GLN A N 1
ATOM 1473 C CA . GLN A 1 184 ? 6.162 9.923 15.354 1.00 92.75 184 GLN A CA 1
ATOM 1474 C C . GLN A 1 184 ? 4.736 10.058 15.904 1.00 92.75 184 GLN A C 1
ATOM 1476 O O . GLN A 1 184 ? 3.864 9.274 15.529 1.00 92.75 184 GLN A O 1
ATOM 1481 N N . ARG A 1 185 ? 4.461 11.117 16.675 1.00 93.69 185 ARG A N 1
ATOM 1482 C CA . ARG A 1 185 ? 3.124 11.404 17.218 1.00 93.69 185 ARG A CA 1
ATOM 1483 C C . ARG A 1 185 ? 2.065 11.570 16.123 1.00 93.69 185 ARG A C 1
ATOM 1485 O O . ARG A 1 185 ? 0.930 11.126 16.265 1.00 93.69 185 ARG A O 1
ATOM 1492 N N . GLU A 1 186 ? 2.414 12.196 15.006 1.00 91.75 186 GLU A N 1
ATOM 1493 C CA . GLU A 1 186 ? 1.517 12.361 13.861 1.00 91.75 186 GLU A CA 1
ATOM 1494 C C . GLU A 1 186 ? 1.330 11.066 13.066 1.00 91.75 186 GLU A C 1
ATOM 1496 O O . GLU A 1 186 ? 0.270 10.853 12.479 1.00 91.75 186 GLU A O 1
ATOM 1501 N N . ALA A 1 187 ? 2.327 10.179 13.014 1.00 89.06 187 ALA A N 1
ATOM 1502 C CA . ALA A 1 187 ? 2.172 8.834 12.459 1.00 89.06 187 ALA A CA 1
ATOM 1503 C C . ALA A 1 187 ? 1.222 7.983 13.321 1.00 89.06 187 ALA A C 1
ATOM 1505 O O . ALA A 1 187 ? 0.318 7.352 12.773 1.00 89.06 187 ALA A O 1
ATOM 1506 N N . GLU A 1 188 ? 1.357 8.046 14.648 1.00 90.44 188 GLU A N 1
ATOM 1507 C CA . GLU A 1 188 ? 0.460 7.410 15.624 1.00 90.44 188 GLU A CA 1
ATOM 1508 C C . GLU A 1 188 ? -0.984 7.920 15.474 1.00 90.44 188 GLU A C 1
ATOM 1510 O O . GLU A 1 188 ? -1.892 7.132 15.206 1.00 90.44 188 GLU A O 1
ATOM 1515 N N . LEU A 1 189 ? -1.196 9.243 15.509 1.00 91.69 189 LEU A N 1
ATOM 1516 C CA . LEU A 1 189 ? -2.516 9.865 15.315 1.00 91.69 189 LEU A CA 1
ATOM 1517 C C . LEU A 1 189 ? -3.127 9.552 13.936 1.00 91.69 189 LEU A C 1
ATOM 1519 O O . LEU A 1 189 ? -4.347 9.442 13.801 1.00 91.69 189 LEU A O 1
ATOM 1523 N N . ARG A 1 190 ? -2.310 9.396 12.883 1.00 89.25 190 ARG A N 1
ATOM 1524 C CA . ARG A 1 190 ? -2.791 8.945 11.564 1.00 89.25 190 ARG A CA 1
ATOM 1525 C C . ARG A 1 190 ? -3.177 7.465 11.575 1.00 89.25 190 ARG A C 1
ATOM 1527 O O . ARG A 1 190 ? -4.172 7.121 10.940 1.00 89.25 190 ARG A O 1
ATOM 1534 N N . ALA A 1 191 ? -2.446 6.602 12.280 1.00 87.50 191 ALA A N 1
ATOM 1535 C CA . ALA A 1 191 ? -2.790 5.187 12.423 1.00 87.50 191 ALA A CA 1
ATOM 1536 C C . ALA A 1 191 ? -4.098 4.998 13.215 1.00 87.50 191 ALA A C 1
ATOM 1538 O O . ALA A 1 191 ? -4.979 4.274 12.755 1.00 87.50 191 ALA A O 1
ATOM 1539 N N . GLU A 1 192 ? -4.270 5.720 14.325 1.00 89.75 192 GLU A N 1
ATOM 1540 C CA . GLU A 1 192 ? -5.503 5.752 15.126 1.00 89.75 192 GLU A CA 1
ATOM 1541 C C . GLU A 1 192 ? -6.715 6.179 14.279 1.00 89.75 192 GLU A C 1
ATOM 1543 O O . GLU A 1 192 ? -7.704 5.451 14.170 1.00 89.75 192 GLU A O 1
ATOM 1548 N N . ARG A 1 193 ? -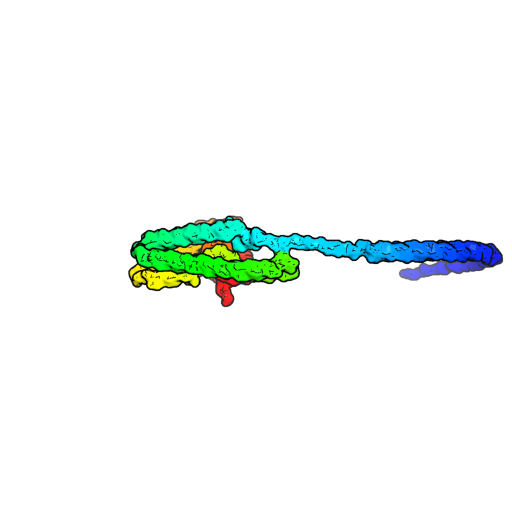6.621 7.324 13.585 1.00 90.75 193 ARG A N 1
ATOM 1549 C CA . ARG A 1 193 ? -7.699 7.823 12.710 1.00 90.75 193 ARG A CA 1
ATOM 1550 C C . ARG A 1 193 ? -8.052 6.837 11.592 1.00 90.75 193 ARG A C 1
ATOM 1552 O O . ARG A 1 193 ? -9.226 6.717 11.243 1.00 90.75 193 ARG A O 1
ATOM 1559 N N . ARG A 1 194 ? -7.068 6.113 11.041 1.00 86.75 194 ARG A N 1
ATOM 1560 C CA . ARG A 1 194 ? -7.303 5.048 10.048 1.00 86.75 194 ARG A CA 1
ATOM 1561 C C . ARG A 1 194 ? -7.999 3.834 10.657 1.00 86.75 194 ARG A C 1
ATOM 1563 O O . ARG A 1 194 ? -8.892 3.304 10.007 1.00 86.75 194 ARG A O 1
ATOM 1570 N N . ALA A 1 195 ? -7.643 3.419 11.872 1.00 88.50 195 ALA A N 1
ATOM 1571 C CA . ALA A 1 195 ? -8.328 2.334 12.577 1.00 88.50 195 ALA A CA 1
ATOM 1572 C C . ALA A 1 195 ? -9.806 2.685 12.836 1.00 88.50 195 ALA A C 1
ATOM 1574 O O . ALA A 1 195 ? -10.693 1.909 12.488 1.00 88.50 195 ALA A O 1
ATOM 1575 N N . VAL A 1 196 ? -10.090 3.901 13.320 1.00 91.94 196 VAL A N 1
ATOM 1576 C CA . VAL A 1 196 ? -11.466 4.404 13.504 1.00 91.94 196 VAL A CA 1
ATOM 1577 C C . VAL A 1 196 ? -12.236 4.470 12.180 1.00 91.94 196 VAL A C 1
ATOM 1579 O O . VAL A 1 196 ? -13.398 4.068 12.124 1.00 91.94 196 VAL A O 1
ATOM 1582 N N . ALA A 1 197 ? -11.607 4.927 11.093 1.00 90.31 197 ALA A N 1
ATOM 1583 C CA . ALA A 1 197 ? -12.230 4.925 9.769 1.00 90.31 197 ALA A CA 1
ATOM 1584 C C . ALA A 1 197 ? -12.500 3.499 9.246 1.00 90.31 197 ALA A C 1
ATOM 1586 O O . ALA A 1 197 ? -13.573 3.246 8.702 1.00 90.31 197 ALA A O 1
ATOM 1587 N N . ALA A 1 198 ? -11.567 2.563 9.448 1.00 88.25 198 ALA A N 1
ATOM 1588 C CA . ALA A 1 198 ? -11.693 1.164 9.041 1.00 88.25 198 ALA A CA 1
ATOM 1589 C C . ALA A 1 198 ? -12.867 0.463 9.731 1.00 88.25 198 ALA A C 1
ATOM 1591 O O . ALA A 1 198 ? -13.703 -0.140 9.058 1.00 88.25 198 ALA A O 1
ATOM 1592 N N . VAL A 1 199 ? -12.958 0.601 11.058 1.00 92.44 199 VAL A N 1
ATOM 1593 C CA . VAL A 1 199 ? -14.062 0.046 11.848 1.00 92.44 199 VAL A CA 1
ATOM 1594 C C . VAL A 1 199 ? -15.390 0.650 11.394 1.00 92.44 199 VAL A C 1
ATOM 1596 O O . VAL A 1 199 ? -16.324 -0.095 11.123 1.00 92.44 199 VAL A O 1
ATOM 1599 N N . ARG A 1 200 ? -15.474 1.973 11.196 1.00 92.81 200 ARG A N 1
ATOM 1600 C CA . ARG A 1 200 ? -16.705 2.629 10.712 1.00 92.81 200 ARG A CA 1
ATOM 1601 C C . ARG A 1 200 ? -17.163 2.133 9.337 1.00 92.81 200 ARG A C 1
ATOM 1603 O O . ARG A 1 200 ? -18.356 1.916 9.157 1.00 92.81 200 ARG A O 1
ATOM 1610 N N . VAL A 1 201 ? -16.248 1.920 8.388 1.00 90.19 201 VAL A N 1
ATOM 1611 C CA . VAL A 1 201 ? -16.589 1.341 7.072 1.00 90.19 201 VAL A CA 1
ATOM 1612 C C . VAL A 1 201 ? -17.105 -0.093 7.225 1.00 90.19 201 VAL A C 1
ATOM 1614 O O . VAL A 1 201 ? -18.146 -0.425 6.663 1.00 90.19 201 VAL A O 1
ATOM 1617 N N . ALA A 1 202 ? -16.441 -0.914 8.043 1.00 90.62 202 ALA A N 1
ATOM 1618 C CA . ALA A 1 202 ? -16.871 -2.288 8.294 1.00 90.62 202 ALA A CA 1
ATOM 1619 C C . ALA A 1 202 ? -18.213 -2.380 9.040 1.00 90.62 202 ALA A C 1
ATOM 1621 O O . ALA A 1 202 ? -18.978 -3.299 8.769 1.00 90.62 202 ALA A O 1
ATOM 1622 N N . MET A 1 203 ? -18.532 -1.436 9.935 1.00 95.00 203 MET A N 1
ATOM 1623 C CA . MET A 1 203 ? -19.853 -1.354 10.577 1.00 95.00 203 MET A CA 1
ATOM 1624 C C . MET A 1 203 ? -20.954 -1.034 9.567 1.00 95.00 203 MET A C 1
ATOM 1626 O O . MET A 1 203 ? -21.997 -1.680 9.595 1.00 95.00 203 MET A O 1
ATOM 1630 N N . VAL A 1 204 ? -20.707 -0.119 8.622 1.00 94.31 204 VAL A N 1
ATOM 1631 C CA . VAL A 1 204 ? -21.662 0.152 7.536 1.00 94.31 204 VAL A CA 1
ATOM 1632 C C . VAL A 1 204 ? -21.877 -1.093 6.673 1.00 94.31 204 VAL A C 1
ATOM 1634 O O . VAL A 1 204 ? -23.024 -1.431 6.405 1.00 94.31 204 VAL A O 1
ATOM 1637 N N . GLU A 1 205 ? -20.824 -1.811 6.264 1.00 91.62 205 GLU A N 1
ATOM 1638 C CA . GLU A 1 205 ? -20.984 -3.067 5.506 1.00 91.62 205 GLU A CA 1
ATOM 1639 C C . GLU A 1 205 ? -21.731 -4.143 6.319 1.00 91.62 205 GLU A C 1
ATOM 1641 O O . GLU A 1 205 ? -22.631 -4.793 5.792 1.00 91.62 205 GLU A O 1
ATOM 1646 N N . PHE A 1 206 ? -21.409 -4.298 7.607 1.00 93.88 206 PHE A N 1
ATOM 1647 C CA . PHE A 1 206 ? -22.008 -5.284 8.513 1.00 93.88 206 PHE A CA 1
ATOM 1648 C C . PHE A 1 206 ? -23.510 -5.050 8.754 1.00 93.88 206 PHE A C 1
ATOM 1650 O O . PHE A 1 206 ? -24.304 -5.991 8.693 1.00 93.88 206 PHE A O 1
ATOM 1657 N N . GLU A 1 207 ? -23.923 -3.794 8.936 1.00 95.88 207 GLU A N 1
ATOM 1658 C CA . GLU A 1 207 ? -25.322 -3.418 9.182 1.00 95.88 207 GLU A CA 1
ATOM 1659 C C . GLU A 1 207 ? -26.265 -3.694 7.998 1.00 95.88 207 GLU A C 1
ATOM 1661 O O . GLU A 1 207 ? -27.470 -3.837 8.201 1.00 95.88 207 GLU A O 1
ATOM 1666 N N . HIS A 1 208 ? -25.742 -3.851 6.774 1.00 94.44 208 HIS A N 1
ATOM 1667 C CA . HIS A 1 208 ? -26.545 -4.297 5.624 1.00 94.44 208 HIS A CA 1
ATOM 1668 C C . HIS A 1 208 ? -26.964 -5.777 5.716 1.00 94.44 208 HIS A C 1
ATOM 1670 O O . HIS A 1 208 ? -27.846 -6.205 4.972 1.00 94.44 208 HIS A O 1
ATOM 1676 N N . MET A 1 209 ? -26.344 -6.565 6.602 1.00 94.00 209 MET A N 1
ATOM 1677 C CA . MET A 1 209 ? -26.702 -7.967 6.862 1.00 94.00 209 MET A CA 1
ATOM 1678 C C . MET A 1 209 ? -27.386 -8.152 8.217 1.00 94.00 209 MET A C 1
ATOM 1680 O O . MET A 1 209 ? -28.228 -9.038 8.350 1.00 94.00 209 MET A O 1
ATOM 1684 N N . ILE A 1 210 ? -27.014 -7.350 9.220 1.00 96.19 210 ILE A N 1
ATOM 1685 C CA . ILE A 1 210 ? -27.489 -7.482 10.602 1.00 96.19 210 ILE A CA 1
ATOM 1686 C C . ILE A 1 210 ? -27.838 -6.082 11.128 1.00 96.19 210 ILE A C 1
ATOM 1688 O O . ILE A 1 210 ? -26.927 -5.335 11.482 1.00 96.19 210 ILE A O 1
ATOM 1692 N N . PRO A 1 211 ? -29.125 -5.691 11.189 1.00 96.94 211 PRO A N 1
ATOM 1693 C CA . PRO A 1 211 ? -29.502 -4.379 11.701 1.00 96.94 211 PRO A CA 1
ATOM 1694 C C . PRO A 1 211 ? -29.141 -4.274 13.187 1.00 96.94 211 PRO A C 1
ATOM 1696 O O . PRO A 1 211 ? -29.533 -5.128 13.984 1.00 96.94 211 PRO A O 1
ATOM 1699 N N . LEU A 1 212 ? -28.402 -3.224 13.552 1.00 98.00 212 LEU A N 1
ATOM 1700 C CA . LEU A 1 212 ? -27.948 -2.961 14.919 1.00 98.00 212 LEU A CA 1
ATOM 1701 C C . LEU A 1 212 ? -28.688 -1.777 15.545 1.00 98.00 212 LEU A C 1
ATOM 1703 O O . LEU A 1 212 ? -29.025 -0.804 14.868 1.00 98.00 212 LEU A O 1
ATOM 1707 N N . THR A 1 213 ? -28.871 -1.813 16.866 1.00 98.06 213 THR A N 1
ATOM 1708 C CA . THR A 1 213 ? -29.192 -0.602 17.634 1.00 98.06 213 THR A CA 1
ATOM 1709 C C . THR A 1 213 ? -27.965 0.313 17.744 1.00 98.06 213 THR A C 1
ATOM 1711 O O . THR A 1 213 ? -26.826 -0.108 17.527 1.00 98.06 213 THR A O 1
ATOM 1714 N N . HIS A 1 214 ? -28.169 1.577 18.129 1.00 98.00 214 HIS A N 1
ATOM 1715 C CA . HIS A 1 214 ? -27.055 2.504 18.356 1.00 98.00 214 HIS A CA 1
ATOM 1716 C C . HIS A 1 214 ? -26.078 1.988 19.429 1.00 98.00 214 HIS A C 1
ATOM 1718 O O . HIS A 1 214 ? -24.870 2.037 19.212 1.00 98.00 214 HIS A O 1
ATOM 1724 N N . GLU A 1 215 ? -26.581 1.439 20.541 1.00 98.25 215 GLU A N 1
ATOM 1725 C CA . GLU A 1 215 ? -25.736 0.865 21.597 1.00 98.25 215 GLU A CA 1
ATOM 1726 C C . GLU A 1 215 ? -24.921 -0.329 21.079 1.00 98.25 215 GLU A C 1
ATOM 1728 O O . GLU A 1 215 ? -23.724 -0.428 21.351 1.00 98.25 215 GLU A O 1
ATOM 1733 N N . GLN A 1 216 ? -25.545 -1.198 20.274 1.00 98.25 216 GLN A N 1
ATOM 1734 C CA . GLN A 1 216 ? -24.872 -2.340 19.657 1.00 98.25 216 GLN A CA 1
ATOM 1735 C C . GLN A 1 216 ? -23.745 -1.899 18.721 1.00 98.25 216 GLN A C 1
ATOM 1737 O O . GLN A 1 216 ? -22.636 -2.423 18.824 1.00 98.25 216 GLN A O 1
ATOM 1742 N N . ARG A 1 217 ? -23.993 -0.899 17.862 1.00 98.00 217 ARG A N 1
ATOM 1743 C CA . ARG A 1 217 ? -22.965 -0.295 17.001 1.00 98.00 217 ARG A CA 1
ATOM 1744 C C . ARG A 1 217 ? -21.793 0.243 17.821 1.00 98.00 217 ARG A C 1
ATOM 1746 O O . ARG A 1 217 ? -20.649 -0.047 17.476 1.00 98.00 217 ARG A O 1
ATOM 1753 N N . GLU A 1 218 ? -22.040 1.033 18.867 1.00 98.19 218 GLU A N 1
ATOM 1754 C CA . GLU A 1 218 ? -20.956 1.654 19.644 1.00 98.19 218 GLU A CA 1
ATOM 1755 C C . GLU A 1 218 ? -20.150 0.607 20.426 1.00 98.19 218 GLU A C 1
ATOM 1757 O O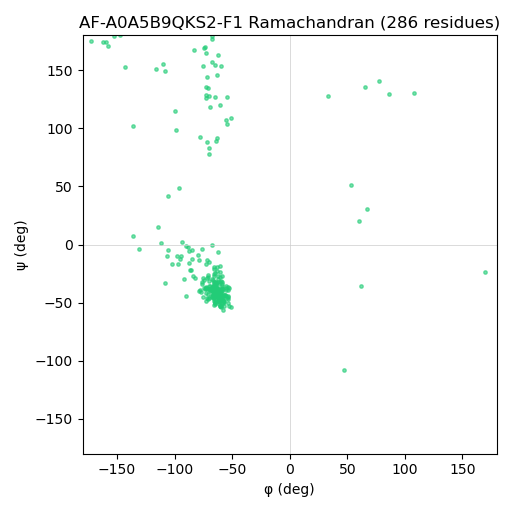 . GLU A 1 218 ? -18.919 0.616 20.363 1.00 98.19 218 GLU A O 1
ATOM 1762 N N . ARG A 1 219 ? -20.816 -0.353 21.088 1.00 97.94 219 ARG A N 1
ATOM 1763 C CA . ARG A 1 219 ? -20.147 -1.466 21.787 1.00 97.94 219 ARG A CA 1
ATOM 1764 C C . ARG A 1 219 ? -19.316 -2.318 20.820 1.00 97.94 219 ARG A C 1
ATOM 1766 O O . ARG A 1 219 ? -18.150 -2.581 21.108 1.00 97.94 219 ARG A O 1
ATOM 1773 N N . LEU A 1 220 ? -19.861 -2.683 19.655 1.00 97.19 220 LEU A N 1
ATOM 1774 C CA . LEU A 1 220 ? -19.142 -3.454 18.633 1.00 97.19 220 LEU A CA 1
ATOM 1775 C C . LEU A 1 220 ? -17.986 -2.661 18.003 1.00 97.19 220 LEU A C 1
ATOM 1777 O O . LEU A 1 220 ? -16.930 -3.228 17.730 1.00 97.19 220 LEU A O 1
ATOM 1781 N N . SER A 1 221 ? -18.145 -1.347 17.819 1.00 97.00 221 SER A N 1
ATOM 1782 C CA . SER A 1 221 ? -17.086 -0.465 17.310 1.00 97.00 221 SER A CA 1
ATOM 1783 C C . SER A 1 221 ? -15.929 -0.337 18.301 1.00 97.00 221 SER A C 1
ATOM 1785 O O . SER A 1 221 ? -14.769 -0.472 17.914 1.00 97.00 221 SER A O 1
ATOM 1787 N N . ALA A 1 222 ? -16.228 -0.121 19.586 1.00 96.75 222 ALA A N 1
ATOM 1788 C CA . ALA A 1 222 ? -15.228 -0.065 20.650 1.00 96.75 222 ALA A CA 1
ATOM 1789 C C . ALA A 1 222 ? -14.495 -1.407 20.816 1.00 96.75 222 ALA A C 1
ATOM 1791 O O . ALA A 1 222 ? -13.282 -1.432 21.021 1.00 96.75 222 ALA A O 1
ATOM 1792 N N . LEU A 1 223 ? -15.217 -2.520 20.665 1.00 96.44 223 LEU A N 1
ATOM 1793 C CA . LEU A 1 223 ? -14.657 -3.867 20.669 1.00 96.44 223 LEU A CA 1
ATOM 1794 C C . LEU A 1 223 ? -13.715 -4.092 19.476 1.00 96.44 223 LEU A C 1
ATOM 1796 O O . LEU A 1 223 ? -12.556 -4.457 19.665 1.00 96.44 223 LEU A O 1
ATOM 1800 N N . LEU A 1 224 ? -14.155 -3.776 18.255 1.00 94.56 224 LEU A N 1
ATOM 1801 C CA . LEU A 1 224 ? -13.329 -3.887 17.049 1.00 94.56 224 LEU A CA 1
ATOM 1802 C C . LEU A 1 224 ? -12.091 -2.990 17.070 1.00 94.56 224 LEU A C 1
ATOM 1804 O O . LEU A 1 224 ? -11.074 -3.373 16.499 1.00 94.56 224 LEU A O 1
ATOM 1808 N N . LEU A 1 225 ? -12.128 -1.842 17.751 1.00 94.69 225 LEU A N 1
ATOM 1809 C CA . LEU A 1 225 ? -10.953 -0.984 17.921 1.00 94.69 225 LEU A CA 1
ATOM 1810 C C . LEU A 1 225 ? -9.833 -1.634 18.751 1.00 94.69 225 LEU A C 1
ATOM 1812 O O . LEU A 1 225 ? -8.675 -1.299 18.520 1.00 94.69 225 LEU A O 1
ATOM 1816 N N . LYS A 1 226 ? -10.127 -2.612 19.625 1.00 94.69 226 LYS A N 1
ATOM 1817 C CA . LYS A 1 226 ? -9.087 -3.436 20.282 1.00 94.69 226 LYS A CA 1
ATOM 1818 C C . LYS A 1 226 ? -8.323 -4.310 19.280 1.00 94.69 226 LYS A C 1
ATOM 1820 O O . LYS A 1 226 ? -7.130 -4.546 19.437 1.00 94.69 226 LYS A O 1
ATOM 1825 N N . TYR A 1 227 ? -9.031 -4.804 18.263 1.00 90.88 227 TYR A N 1
ATOM 1826 C CA . TYR A 1 227 ? -8.530 -5.747 17.257 1.00 90.88 227 TYR A CA 1
ATOM 1827 C C . TYR A 1 227 ? -8.081 -5.071 15.952 1.00 90.88 227 TYR A C 1
ATOM 1829 O O . TYR A 1 227 ? -7.482 -5.721 15.089 1.00 90.88 227 TYR A O 1
ATOM 1837 N N . ALA A 1 228 ? -8.374 -3.781 15.780 1.00 83.94 228 ALA A N 1
ATOM 1838 C CA . ALA A 1 228 ? -7.981 -3.003 14.619 1.00 83.94 228 ALA A CA 1
ATOM 1839 C C . ALA A 1 228 ? -6.454 -2.801 14.627 1.00 83.94 228 ALA A C 1
ATOM 1841 O O . ALA A 1 228 ? -5.921 -2.189 15.552 1.00 83.94 228 ALA A O 1
ATOM 1842 N N . PRO A 1 229 ? -5.717 -3.291 13.613 1.00 72.00 229 PRO A N 1
ATOM 1843 C CA . PRO A 1 229 ? -4.278 -3.077 13.564 1.00 72.00 229 PRO A CA 1
ATOM 1844 C C . PRO A 1 229 ? -3.966 -1.588 13.335 1.00 72.00 229 PRO A C 1
ATOM 1846 O O . PRO A 1 229 ? -4.779 -0.882 12.726 1.00 72.00 229 PRO A O 1
ATOM 1849 N N . PRO A 1 230 ? -2.764 -1.110 13.712 1.00 69.06 230 PRO A N 1
ATOM 1850 C CA . PRO A 1 230 ? -2.256 0.187 13.274 1.00 69.06 230 PRO A CA 1
ATOM 1851 C C . PRO A 1 230 ? -2.073 0.159 11.748 1.00 69.06 230 PRO A C 1
ATOM 1853 O O . PRO A 1 230 ? -1.034 -0.240 11.224 1.00 69.06 230 PRO A O 1
ATOM 1856 N N . ALA A 1 231 ? -3.131 0.520 11.018 1.00 62.09 231 ALA A N 1
ATOM 1857 C CA . ALA A 1 231 ? -3.262 0.269 9.588 1.00 62.09 231 ALA A CA 1
ATOM 1858 C C . ALA A 1 231 ? -2.318 1.162 8.761 1.00 62.09 231 ALA A C 1
ATOM 1860 O O . ALA A 1 231 ? -2.665 2.258 8.304 1.00 62.09 231 ALA A O 1
ATOM 1861 N N . LYS A 1 232 ? -1.095 0.665 8.548 1.00 68.06 232 LYS A N 1
ATOM 1862 C CA . LYS A 1 232 ? -0.084 1.300 7.692 1.00 68.06 232 LYS A CA 1
ATOM 1863 C C . LYS A 1 232 ? -0.553 1.411 6.239 1.00 68.06 232 LYS A C 1
ATOM 1865 O O . LYS A 1 232 ? -0.315 2.437 5.606 1.00 68.06 232 LYS A O 1
ATOM 1870 N N . ILE A 1 233 ? -1.259 0.390 5.746 1.00 62.09 233 ILE A N 1
ATOM 1871 C CA . ILE A 1 233 ? -1.656 0.238 4.342 1.00 62.09 233 ILE A CA 1
ATOM 1872 C C . ILE A 1 233 ? -3.117 0.669 4.140 1.00 62.09 233 ILE A C 1
ATOM 1874 O O . ILE A 1 233 ? -4.046 0.006 4.605 1.00 62.09 233 ILE A O 1
ATOM 1878 N N . ALA A 1 234 ? -3.328 1.740 3.374 1.00 61.31 234 ALA A N 1
ATOM 1879 C CA . ALA A 1 234 ? -4.643 2.107 2.854 1.00 61.31 234 ALA A CA 1
ATOM 1880 C C . ALA A 1 234 ? -4.982 1.218 1.641 1.00 61.31 234 ALA A C 1
ATOM 1882 O O . ALA A 1 234 ? -4.599 1.524 0.515 1.00 61.31 234 ALA A O 1
ATOM 1883 N N . SER A 1 235 ? -5.665 0.090 1.868 1.00 64.88 235 SER A N 1
ATOM 1884 C CA . SER A 1 235 ? -6.013 -0.877 0.814 1.00 64.88 235 SER A CA 1
ATOM 1885 C C . SER A 1 235 ? -7.522 -1.018 0.607 1.00 64.88 235 SER A C 1
ATOM 1887 O O . SER A 1 235 ? -8.304 -0.942 1.551 1.00 64.88 235 SER A O 1
ATOM 1889 N N . GLY A 1 236 ? -7.930 -1.360 -0.620 1.00 77.12 236 GLY A N 1
ATOM 1890 C CA . GLY A 1 236 ? -9.289 -1.847 -0.910 1.00 77.12 236 GLY A CA 1
ATOM 1891 C C . GLY A 1 236 ? -9.604 -3.223 -0.298 1.00 77.12 236 GLY A C 1
ATOM 1892 O O . GLY A 1 236 ? -10.711 -3.730 -0.453 1.00 77.12 236 GLY A O 1
ATOM 1893 N N . TYR A 1 237 ? -8.644 -3.833 0.404 1.00 87.19 237 TYR A N 1
ATOM 1894 C CA . TYR A 1 237 ? -8.792 -5.103 1.116 1.00 87.19 237 TYR A CA 1
ATOM 1895 C C . TYR A 1 237 ? -9.180 -4.920 2.590 1.00 87.19 237 TYR A C 1
ATOM 1897 O O . TYR A 1 237 ? -9.318 -5.906 3.315 1.00 87.19 237 TYR A O 1
ATOM 1905 N N . LEU A 1 238 ? -9.384 -3.672 3.028 1.00 85.56 238 LEU A N 1
ATOM 1906 C CA . LEU A 1 238 ? -9.729 -3.318 4.403 1.00 85.56 238 LEU A CA 1
ATOM 1907 C C . LEU A 1 238 ? -10.960 -4.077 4.916 1.00 85.56 238 LEU A C 1
ATOM 1909 O O . LEU A 1 238 ? -10.948 -4.521 6.061 1.00 85.56 238 LEU A O 1
ATOM 1913 N N . LYS A 1 239 ? -11.960 -4.329 4.059 1.00 87.38 239 LYS A N 1
ATOM 1914 C CA . LYS A 1 239 ? -13.104 -5.175 4.419 1.00 87.38 239 LYS A CA 1
ATOM 1915 C C . LYS A 1 239 ? -12.684 -6.596 4.789 1.00 87.38 239 LYS A C 1
ATOM 1917 O O . LYS A 1 239 ? -12.961 -7.030 5.897 1.00 87.38 239 LYS A O 1
ATOM 1922 N N . TYR A 1 240 ? -11.917 -7.293 3.947 1.00 91.06 240 TYR A N 1
ATOM 1923 C CA . TYR A 1 240 ? -11.480 -8.670 4.217 1.00 91.06 240 TYR A CA 1
ATOM 1924 C C . TYR A 1 240 ? -10.695 -8.760 5.532 1.00 91.06 240 TYR A C 1
ATOM 1926 O O . TYR A 1 240 ? -10.897 -9.686 6.316 1.00 91.06 240 TYR A O 1
ATOM 1934 N N . LEU A 1 241 ? -9.866 -7.746 5.808 1.00 91.38 241 LEU A N 1
ATOM 1935 C CA . LEU A 1 241 ? -9.149 -7.604 7.071 1.00 91.38 241 LEU A CA 1
ATOM 1936 C C . LEU A 1 241 ? -10.104 -7.407 8.262 1.00 91.38 241 LEU A C 1
ATOM 1938 O O . LEU A 1 241 ? -9.900 -8.030 9.297 1.00 91.38 241 LEU A O 1
ATOM 1942 N N . MET A 1 242 ? -11.159 -6.599 8.132 1.00 91.19 242 MET A N 1
ATOM 1943 C CA . MET A 1 242 ? -12.152 -6.385 9.194 1.00 91.19 242 MET A CA 1
ATOM 1944 C C . MET A 1 242 ? -13.082 -7.592 9.412 1.00 91.19 242 MET A C 1
ATOM 1946 O O . MET A 1 242 ? -13.332 -7.932 10.566 1.00 91.19 242 MET A O 1
ATOM 1950 N N . HIS A 1 243 ? -13.503 -8.316 8.362 1.00 92.31 243 HIS A N 1
ATOM 1951 C CA . HIS A 1 243 ? -14.185 -9.615 8.519 1.00 92.31 243 HIS A CA 1
ATOM 1952 C C . HIS A 1 243 ? -13.286 -10.591 9.301 1.00 92.31 243 HIS A C 1
ATOM 1954 O O . HIS A 1 243 ? -13.743 -11.279 10.213 1.00 92.31 243 HIS A O 1
ATOM 1960 N N . TYR A 1 244 ? -11.987 -10.641 8.971 1.00 94.81 244 TYR A N 1
ATOM 1961 C CA . TYR A 1 244 ? -11.027 -11.450 9.718 1.00 94.81 244 TYR A CA 1
ATOM 1962 C C . TYR A 1 244 ? -10.912 -10.998 11.180 1.00 94.81 244 TYR A C 1
ATOM 1964 O O . TYR A 1 244 ? -10.972 -11.853 12.058 1.00 94.81 244 TYR A O 1
ATOM 1972 N N . ARG A 1 245 ? -10.826 -9.692 11.478 1.00 93.38 245 ARG A N 1
ATOM 1973 C CA . ARG A 1 245 ? -10.776 -9.200 12.870 1.00 93.38 245 ARG A CA 1
ATOM 1974 C C . ARG A 1 245 ? -12.052 -9.501 13.662 1.00 93.38 245 ARG A C 1
ATOM 1976 O O . ARG A 1 245 ? -11.928 -9.904 14.810 1.00 93.38 245 ARG A O 1
ATOM 1983 N N . MET A 1 246 ? -13.241 -9.450 13.054 1.00 95.00 246 MET A N 1
ATOM 1984 C CA . MET A 1 246 ? -14.471 -9.953 13.695 1.00 95.00 246 MET A CA 1
ATOM 1985 C C . MET A 1 246 ? -14.369 -11.439 14.067 1.00 95.00 246 MET A C 1
ATOM 1987 O O . MET A 1 246 ? -14.902 -11.854 15.085 1.00 95.00 246 MET A O 1
ATOM 1991 N N . SER A 1 247 ? -13.627 -12.239 13.295 1.00 96.12 247 SER A N 1
ATOM 1992 C CA . SER A 1 247 ? -13.386 -13.657 13.599 1.00 96.12 247 SER A CA 1
ATOM 1993 C C . SER A 1 247 ? -12.373 -13.937 14.717 1.00 96.12 247 SER A C 1
ATOM 1995 O O . SER A 1 247 ? -12.140 -15.110 15.030 1.00 96.12 247 SER A O 1
ATOM 1997 N N . GLN A 1 248 ? -11.744 -12.887 15.255 1.00 96.38 248 GLN A N 1
ATOM 1998 C CA . GLN A 1 248 ? -10.805 -12.922 16.383 1.00 96.38 248 GLN A CA 1
ATOM 1999 C C . GLN A 1 248 ? -11.426 -12.386 17.684 1.00 96.38 248 GLN A C 1
ATOM 2001 O O . GLN A 1 248 ? -10.765 -12.427 18.715 1.00 96.38 248 GLN A O 1
ATOM 2006 N N . ILE A 1 249 ? -12.661 -11.875 17.633 1.00 96.56 249 ILE A N 1
ATOM 2007 C CA . ILE A 1 249 ? -13.433 -11.514 18.824 1.00 96.56 249 ILE A CA 1
ATOM 2008 C C . ILE A 1 249 ? -13.886 -12.811 19.501 1.00 96.56 249 ILE A C 1
ATOM 2010 O O . ILE A 1 249 ? -14.468 -13.677 18.840 1.00 96.56 249 ILE A O 1
ATOM 2014 N N . ASP A 1 250 ? -13.622 -12.939 20.799 1.00 97.06 250 ASP A N 1
ATOM 2015 C CA . ASP A 1 250 ? -14.084 -14.077 21.594 1.00 97.06 250 ASP A CA 1
ATOM 2016 C C . ASP A 1 250 ? -15.600 -13.998 21.837 1.00 97.06 250 ASP A C 1
ATOM 2018 O O . ASP A 1 250 ? -16.160 -12.918 22.029 1.00 97.06 250 ASP A O 1
ATOM 2022 N N . GLU A 1 251 ? -16.283 -15.149 21.845 1.00 96.00 251 GLU A N 1
ATOM 2023 C CA . GLU A 1 251 ? -17.753 -15.219 21.959 1.00 96.00 251 GLU A CA 1
ATOM 2024 C C . GLU A 1 251 ? -18.264 -14.551 23.254 1.00 96.00 251 GLU A C 1
ATOM 2026 O O . GLU A 1 251 ? -19.269 -13.845 23.245 1.00 96.00 251 GLU A O 1
ATOM 2031 N N . SER A 1 252 ? -17.489 -14.637 24.339 1.00 97.06 252 SER A N 1
ATOM 2032 C CA . SER A 1 252 ? -17.783 -13.985 25.620 1.00 97.06 252 SER A CA 1
ATOM 2033 C C . SER A 1 252 ? -17.619 -12.457 25.633 1.00 97.06 252 SER A C 1
ATOM 2035 O O . SER A 1 252 ? -18.094 -11.811 26.565 1.00 97.06 252 SER A O 1
ATOM 2037 N N . GLU A 1 253 ? -16.990 -11.840 24.623 1.00 97.31 253 GLU A N 1
ATOM 2038 C CA . GLU A 1 253 ? -16.973 -10.373 24.483 1.00 97.31 253 GLU A CA 1
ATOM 2039 C C . GLU A 1 253 ? -18.221 -9.824 23.764 1.00 97.31 253 GLU A C 1
ATOM 2041 O O . GLU A 1 253 ? -18.471 -8.615 23.799 1.00 97.31 253 GLU A O 1
ATOM 2046 N N . ILE A 1 254 ? -19.018 -10.699 23.137 1.00 97.06 254 ILE A N 1
ATOM 2047 C CA . ILE A 1 254 ? -20.294 -10.365 22.477 1.00 97.06 254 ILE A CA 1
ATOM 2048 C C . ILE A 1 254 ? -21.523 -10.950 23.194 1.00 97.06 254 ILE A C 1
ATOM 2050 O O . ILE A 1 254 ? -22.656 -10.697 22.773 1.00 97.06 254 ILE A O 1
ATOM 2054 N N . ASP A 1 255 ? -21.330 -11.650 24.315 1.00 95.69 255 ASP A N 1
ATOM 2055 C CA . ASP A 1 255 ? -22.410 -12.049 25.220 1.00 95.69 255 ASP A CA 1
ATOM 2056 C C . ASP A 1 255 ? -23.233 -10.824 25.660 1.00 95.69 255 ASP A C 1
ATOM 2058 O O . ASP A 1 255 ? -22.709 -9.802 26.116 1.00 95.69 255 ASP A O 1
ATOM 2062 N N . GLY A 1 256 ? -24.555 -10.893 25.477 1.00 96.50 256 GLY A N 1
ATOM 2063 C CA . GLY A 1 256 ? -25.456 -9.771 25.766 1.00 96.50 256 GLY A CA 1
ATOM 2064 C C . GLY A 1 256 ? -25.169 -8.498 24.950 1.00 96.50 256 GLY A C 1
ATOM 2065 O O . GLY A 1 256 ? -25.544 -7.397 25.366 1.00 96.50 256 GLY A O 1
ATOM 2066 N N . LEU A 1 257 ? -24.461 -8.608 23.820 1.00 97.94 257 LEU A N 1
ATOM 2067 C CA . LEU A 1 257 ? -24.410 -7.573 22.785 1.00 97.94 257 LEU A CA 1
ATOM 2068 C C . LEU A 1 257 ? -25.525 -7.787 21.759 1.00 97.94 257 LEU A C 1
ATOM 2070 O O . LEU A 1 257 ? -26.194 -6.832 21.380 1.00 97.94 257 LEU A O 1
ATOM 2074 N N . PHE A 1 258 ? -25.731 -9.029 21.330 1.00 98.12 258 PHE A N 1
ATOM 2075 C CA . PHE A 1 258 ? -26.658 -9.409 20.266 1.00 98.12 258 PHE A CA 1
ATOM 2076 C C . PHE A 1 258 ? -27.868 -10.187 20.801 1.00 98.12 258 PHE A C 1
ATOM 2078 O O . PHE A 1 258 ? -27.775 -10.844 21.838 1.00 98.12 258 PHE A O 1
ATOM 2085 N N . ASP A 1 259 ? -28.987 -10.156 20.072 1.00 98.06 259 ASP A N 1
ATOM 2086 C CA . ASP A 1 259 ? -30.009 -11.205 20.187 1.00 98.06 259 ASP A CA 1
ATOM 2087 C C . ASP A 1 259 ? -29.555 -12.508 19.496 1.00 98.06 259 ASP A C 1
ATOM 2089 O O . ASP A 1 259 ? -28.566 -12.525 18.764 1.00 98.06 259 ASP A O 1
ATOM 2093 N N . GLU A 1 260 ? -30.276 -13.609 19.715 1.00 97.50 260 GLU A N 1
ATOM 2094 C CA . GLU A 1 260 ? -29.930 -14.936 19.180 1.00 97.50 260 GLU A CA 1
ATOM 2095 C C . GLU A 1 260 ? -29.769 -14.954 17.646 1.00 97.50 260 GLU A C 1
ATOM 2097 O O . GLU A 1 260 ? -28.853 -15.587 17.118 1.00 97.50 260 GLU A O 1
ATOM 2102 N N . ALA A 1 261 ? -30.618 -14.229 16.909 1.00 97.75 261 ALA A N 1
ATOM 2103 C CA . ALA A 1 261 ? -30.585 -14.202 15.448 1.00 97.75 261 ALA A CA 1
ATOM 2104 C C . ALA A 1 261 ? -29.437 -13.326 14.923 1.00 97.75 261 ALA A C 1
ATOM 2106 O O . ALA A 1 261 ? -28.740 -13.715 13.981 1.00 97.75 261 ALA A O 1
ATOM 2107 N N . GLN A 1 262 ? -29.199 -12.175 15.560 1.00 98.06 262 GLN A N 1
ATOM 2108 C CA . GLN A 1 262 ? -28.026 -11.335 15.316 1.00 98.06 262 GLN A CA 1
ATOM 2109 C C . GLN A 1 262 ? -26.719 -12.089 15.630 1.00 98.06 262 GLN A C 1
ATOM 2111 O O . GLN A 1 262 ? -25.772 -12.030 14.845 1.00 98.06 262 GLN A O 1
ATOM 2116 N N . HIS A 1 263 ? -26.670 -12.839 16.735 1.00 97.69 263 HIS A N 1
ATOM 2117 C CA . HIS A 1 263 ? -25.499 -13.595 17.183 1.00 97.69 263 HIS A CA 1
ATOM 2118 C C . HIS A 1 263 ? -25.149 -14.725 16.207 1.00 97.69 263 HIS A C 1
ATOM 2120 O O . HIS A 1 263 ? -24.012 -14.837 15.740 1.00 97.69 263 HIS A O 1
ATOM 2126 N N . GLU A 1 264 ? -26.147 -15.515 15.811 1.00 96.94 264 GLU A N 1
ATOM 2127 C CA . GLU A 1 264 ? -25.985 -16.577 14.822 1.00 96.94 264 GLU A CA 1
ATOM 2128 C C . GLU A 1 264 ? -25.643 -16.049 13.419 1.00 96.94 264 GLU A C 1
ATOM 2130 O O . GLU A 1 264 ? -25.021 -16.761 12.623 1.00 96.94 264 GLU A O 1
ATOM 2135 N N . ALA A 1 265 ? -26.009 -14.809 13.090 1.00 96.31 265 ALA A N 1
ATOM 2136 C CA . ALA A 1 265 ? -25.573 -14.152 11.863 1.00 96.31 265 ALA A CA 1
ATOM 2137 C C . ALA A 1 265 ? -24.129 -13.612 11.982 1.00 96.31 265 ALA A C 1
ATOM 2139 O O . ALA A 1 265 ? -23.336 -13.809 11.056 1.00 96.31 265 ALA A O 1
ATOM 2140 N N . PHE A 1 266 ? -23.739 -13.038 13.131 1.00 96.62 266 PHE A N 1
ATOM 2141 C CA . PHE A 1 266 ? -22.356 -12.625 13.412 1.00 96.62 266 PHE A CA 1
ATOM 2142 C C . PHE A 1 266 ? -21.396 -13.815 13.302 1.00 96.62 266 PHE A C 1
ATOM 2144 O O . PHE A 1 266 ? -20.403 -13.729 12.582 1.00 96.62 266 PHE A O 1
ATOM 2151 N N . LYS A 1 267 ? -21.724 -14.962 13.916 1.00 96.19 267 LYS A N 1
ATOM 2152 C CA . LYS A 1 267 ? -20.935 -16.206 13.826 1.00 96.19 267 LYS A CA 1
ATOM 2153 C C . LYS A 1 267 ? -20.677 -16.638 12.382 1.00 96.19 267 LYS A C 1
ATOM 2155 O O . LYS A 1 267 ? -19.550 -16.977 12.019 1.00 96.19 267 LYS A O 1
ATOM 2160 N N . LYS A 1 268 ? -21.702 -16.576 11.525 1.00 95.69 268 LYS A N 1
ATOM 2161 C CA . LYS A 1 268 ? -21.591 -16.915 10.095 1.00 95.69 268 LYS A CA 1
ATOM 2162 C C . LYS A 1 268 ? -20.688 -15.929 9.346 1.00 95.69 268 LYS A C 1
ATOM 2164 O O . LYS A 1 268 ? -19.896 -16.356 8.506 1.00 95.69 268 LYS A O 1
ATOM 2169 N N . TYR A 1 269 ? -20.745 -14.640 9.679 1.00 94.50 269 TYR A N 1
ATOM 2170 C CA . TYR A 1 269 ? -19.880 -13.608 9.098 1.00 94.50 269 TYR A CA 1
ATOM 2171 C C . TYR A 1 269 ? -18.415 -13.733 9.552 1.00 94.50 269 TYR A C 1
ATOM 2173 O O . TYR A 1 269 ? -17.499 -13.741 8.727 1.00 94.50 269 TYR A O 1
ATOM 2181 N N . ALA A 1 270 ? -18.194 -13.936 10.851 1.00 94.56 270 ALA A N 1
ATOM 2182 C CA . ALA A 1 270 ? -16.896 -14.242 11.443 1.00 94.56 270 ALA A CA 1
ATOM 2183 C C . ALA A 1 270 ? -16.257 -15.487 10.798 1.00 94.56 270 ALA A C 1
ATOM 2185 O O . ALA A 1 270 ? -15.087 -15.462 10.413 1.00 94.56 270 ALA A O 1
ATOM 2186 N N . GLN A 1 271 ? -17.029 -16.557 10.585 1.00 95.75 271 GLN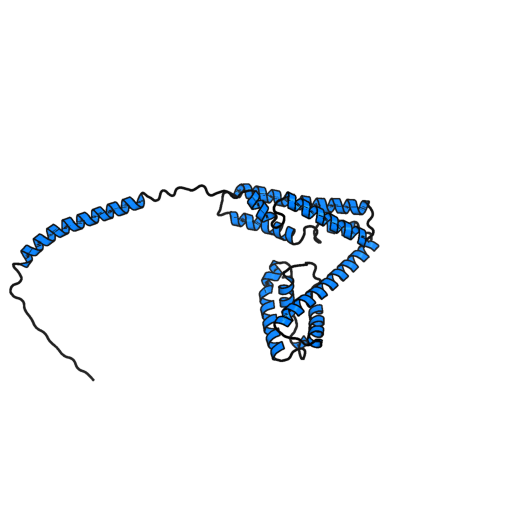 A N 1
ATOM 2187 C CA . GLN A 1 271 ? -16.530 -17.768 9.932 1.00 95.75 271 GLN A CA 1
ATOM 2188 C C . GLN A 1 271 ? -16.123 -17.531 8.464 1.00 95.75 271 GLN A C 1
ATOM 2190 O O . GLN A 1 271 ? -15.122 -18.094 8.021 1.00 95.75 271 GLN A O 1
ATOM 2195 N N . GLN A 1 272 ? -16.814 -16.653 7.722 1.00 94.75 272 GLN A N 1
ATOM 2196 C CA . GLN A 1 272 ? -16.345 -16.206 6.397 1.00 94.75 272 GLN A CA 1
ATOM 2197 C C . GLN A 1 272 ? -15.024 -15.426 6.495 1.00 94.75 272 GLN A C 1
ATOM 2199 O O . GLN A 1 272 ? -14.139 -15.615 5.663 1.00 94.75 272 GLN A O 1
ATOM 2204 N N . GLY A 1 273 ? -14.857 -14.604 7.538 1.00 95.19 273 GLY A N 1
ATOM 2205 C CA . GLY A 1 273 ? -13.618 -13.881 7.837 1.00 95.19 273 GLY A CA 1
ATOM 2206 C C . GLY A 1 273 ? -12.378 -14.777 7.916 1.00 95.19 273 GLY A C 1
ATOM 2207 O O . GLY A 1 273 ? -11.324 -14.423 7.386 1.00 95.19 273 GLY A O 1
ATOM 2208 N N . ARG A 1 274 ? -12.517 -15.978 8.494 1.00 96.75 274 ARG A N 1
ATOM 2209 C CA . ARG A 1 274 ? -11.436 -16.982 8.577 1.00 96.75 274 ARG A CA 1
ATOM 2210 C C . ARG A 1 274 ? -11.025 -17.528 7.205 1.00 96.75 274 ARG A C 1
ATOM 2212 O O . ARG A 1 274 ? -9.861 -17.871 7.011 1.00 96.75 274 ARG A O 1
ATOM 2219 N N . GLY A 1 275 ? -11.930 -17.525 6.224 1.00 96.56 275 GLY A N 1
ATOM 2220 C CA . GLY A 1 275 ? -11.626 -17.892 4.837 1.00 96.56 275 GLY A CA 1
ATOM 2221 C C . GLY A 1 275 ? -10.616 -16.963 4.149 1.00 96.56 275 GLY A C 1
ATOM 2222 O O . GLY A 1 275 ? -9.930 -17.390 3.222 1.00 96.56 275 GLY A O 1
ATOM 2223 N N . TYR A 1 276 ? -10.461 -15.718 4.617 1.00 95.88 276 TYR A N 1
ATOM 2224 C CA . TYR A 1 276 ? -9.540 -14.748 4.014 1.00 95.88 276 TYR A CA 1
ATOM 2225 C C . TYR A 1 276 ? -8.101 -14.816 4.549 1.00 95.88 276 TYR A C 1
ATOM 2227 O O . TYR A 1 276 ? -7.243 -14.132 3.999 1.00 95.88 276 TYR A O 1
ATOM 2235 N N . ILE A 1 277 ? -7.792 -15.635 5.565 1.00 95.12 277 ILE A N 1
ATOM 2236 C CA . ILE A 1 277 ? -6.468 -15.662 6.229 1.00 95.12 277 ILE A CA 1
ATOM 2237 C C . ILE A 1 277 ? -5.314 -15.845 5.229 1.00 95.12 277 ILE A C 1
ATOM 2239 O O . ILE A 1 277 ? -4.373 -15.054 5.221 1.00 95.12 277 ILE A O 1
ATOM 2243 N N . ALA A 1 278 ? -5.402 -16.844 4.345 1.00 94.94 278 ALA A N 1
ATOM 2244 C CA . ALA A 1 278 ? -4.356 -17.116 3.355 1.00 94.94 278 ALA A CA 1
ATOM 2245 C C . ALA A 1 278 ? -4.162 -15.949 2.367 1.00 94.94 278 ALA A C 1
ATOM 2247 O O . ALA A 1 278 ? -3.033 -15.602 2.026 1.00 94.94 278 ALA A O 1
ATOM 2248 N N . PHE A 1 279 ? -5.256 -15.298 1.958 1.00 91.88 279 PHE A N 1
ATOM 2249 C CA . PHE A 1 279 ? -5.214 -14.114 1.102 1.00 91.88 279 PHE A CA 1
ATOM 2250 C C . PHE A 1 279 ? -4.602 -12.906 1.830 1.00 91.88 279 PHE A C 1
ATOM 2252 O O . PHE A 1 279 ? -3.741 -12.230 1.274 1.00 91.88 279 PHE A O 1
ATOM 2259 N N . LEU A 1 280 ? -4.994 -12.650 3.081 1.00 90.56 280 LEU A N 1
ATOM 2260 C CA . LEU A 1 280 ? -4.481 -11.533 3.878 1.00 90.56 280 LEU A CA 1
ATOM 2261 C C . LEU A 1 280 ? -2.976 -11.667 4.157 1.00 90.56 280 LEU A C 1
ATOM 2263 O O . LEU A 1 280 ? -2.267 -10.668 4.039 1.00 90.56 280 LEU A O 1
ATOM 2267 N N . ARG A 1 281 ? -2.481 -12.885 4.431 1.00 90.12 281 ARG A N 1
ATOM 2268 C CA . ARG A 1 281 ? -1.036 -13.179 4.496 1.00 90.12 281 ARG A CA 1
ATOM 2269 C C . ARG A 1 281 ? -0.349 -12.921 3.154 1.00 90.12 281 ARG A C 1
ATOM 2271 O O . ARG A 1 281 ? 0.631 -12.189 3.104 1.00 90.12 281 ARG A O 1
ATOM 2278 N N . GLN A 1 282 ? -0.913 -13.414 2.045 1.00 85.25 282 GLN A N 1
ATOM 2279 C CA . GLN A 1 282 ? -0.372 -13.177 0.697 1.00 85.25 282 GLN A CA 1
ATOM 2280 C C . GLN A 1 282 ? -0.314 -11.681 0.313 1.00 85.25 282 GLN A C 1
ATOM 2282 O O . GLN A 1 282 ? 0.533 -11.286 -0.486 1.00 85.25 282 GLN A O 1
ATOM 2287 N N . GLN A 1 283 ? -1.198 -10.840 0.864 1.00 84.25 283 GLN A N 1
ATOM 2288 C CA . GLN A 1 283 ? -1.163 -9.382 0.682 1.00 84.25 283 GLN A CA 1
ATOM 2289 C C . GLN A 1 283 ? -0.298 -8.636 1.723 1.00 84.25 283 GLN A C 1
ATOM 2291 O O . GLN A 1 283 ? -0.201 -7.411 1.641 1.00 84.25 283 GLN A O 1
ATOM 2296 N N . GLY A 1 284 ? 0.306 -9.323 2.702 1.00 84.88 284 GLY A N 1
ATOM 2297 C CA . GLY A 1 284 ? 1.083 -8.702 3.785 1.00 84.88 284 GLY A CA 1
ATOM 2298 C C . GLY A 1 284 ? 0.245 -7.852 4.752 1.00 84.88 284 GLY A C 1
ATOM 2299 O O . GLY A 1 284 ? 0.725 -6.842 5.262 1.00 84.88 284 GLY A O 1
ATOM 2300 N N . LEU A 1 285 ? -1.029 -8.209 4.957 1.00 85.50 285 LEU A N 1
ATOM 2301 C CA . LEU A 1 285 ? -1.978 -7.477 5.815 1.00 85.50 285 LEU A CA 1
ATOM 2302 C C . LEU A 1 285 ? -2.112 -8.066 7.228 1.00 85.50 285 LEU A C 1
ATOM 2304 O O . LEU A 1 285 ? -2.640 -7.398 8.121 1.00 85.50 285 LEU A O 1
ATOM 2308 N N . ILE A 1 286 ? -1.670 -9.311 7.408 1.00 89.44 286 ILE A N 1
ATOM 2309 C CA . ILE A 1 286 ? -1.506 -10.013 8.684 1.00 89.44 286 ILE A CA 1
ATOM 2310 C C . ILE A 1 286 ? -0.247 -10.881 8.590 1.00 89.44 286 ILE A C 1
ATOM 2312 O O . ILE A 1 286 ? 0.120 -11.302 7.491 1.00 89.44 286 ILE A O 1
ATOM 2316 N N . ASP A 1 287 ? 0.378 -11.144 9.731 1.00 87.06 287 ASP A N 1
ATOM 2317 C CA . ASP A 1 287 ? 1.589 -11.958 9.840 1.00 87.06 287 ASP A CA 1
ATOM 2318 C C . ASP A 1 287 ? 1.310 -13.469 9.647 1.00 87.06 287 ASP A C 1
ATOM 2320 O O . ASP A 1 287 ? 0.154 -13.914 9.567 1.00 87.06 287 ASP A O 1
ATOM 2324 N N . GLU A 1 288 ? 2.381 -14.263 9.531 1.00 69.62 288 GLU A N 1
ATOM 2325 C CA . GLU A 1 288 ? 2.319 -15.732 9.420 1.00 69.62 288 GLU A CA 1
ATOM 2326 C C . GLU A 1 288 ? 1.952 -16.413 10.746 1.00 69.62 288 GLU A C 1
ATOM 2328 O O . GLU A 1 288 ? 2.604 -16.149 11.775 1.00 69.62 288 GLU A O 1
#